Protein AF-A0A7X9R0X9-F1 (afdb_monomer)

Radius of gyration: 37.07 Å; Cα contacts (8 Å, |Δi|>4): 422; chains: 1; bounding box: 79×41×98 Å

Foldseek 3Di:
DDWDWDDDPAWIWTDDPQWIKIWGDQQPDIDIATDGPVLVVQCVPDPVSVQQSVCCRVPVDGDDPVCSPCVRHDQWDWDDDDQWIWTAHPQWIKIWGFDDDPNDGHDIDIFTDHPVLVVQLRVDVLSVVQSVCCRVPVDGDDDVLVVVVVVCVVVLLVCQPPVVVSVVSDDLVVNLVSLLVNLCVQQVLLDFPDWDADPQETETEGEAEHECDPSNNVSNLVSVVSSLVNVVCCVVVVVCCVPPNDGGQAYEYEYEYPYADDPVRVVSQVVVQVVCVVDRYHYHYHYDD

Secondary structure (DSSP, 8-state):
---EEEE-SS-EEEEETTEEEEEEEETTEEEEEEE-HHHHHHHTT-HHHHHHHHHHHHHSSPPPTTTTSSTT--S-EEEE-SS-EEEEETTEEEEEEEEEETTEEEEEEEEEE-HHHHHHHHH-HHHHHHHHHHHHHSSPPPPHHHHHHHHHHH-GGGGGGSHHHHHTTS-HHHHHHHHHHHHHHHH-TTS--EEEEETTEEEEEEEE-----HHHHHHHHHHHHHHHHHHHHHHHTTTTHHHH-S--SEEEEEEEESSPPPHHHHHHHHHHHHHHTTSSEEEEEE---

pLDDT: mean 91.96, std 6.86, range [54.34, 98.56]

Sequence (289 aa):
MTTEIQQYKNCTILKNNNDYQILWSRGKEVLNFPISQELAERVSKSDKDSLEVMFYCENHRWPKADELEDYNQSDTIIHRGNGFIVYETDGYYEIGFFKEIGGAMGPEVRYPISKELMDKAFESSRGAYEVMTYAETGRWPLKQDDIDRNYIRNHPEAVLLNIEDKRELFDVKEFKSLVQKAVSSKLKPTELDAIGTVDNHLELLLVDPLKWQEEIEAVHLELLQEKMNNYIYFLESKQYVERYGDKFDKKVIHITFQHSPSDNGLAFLAAVQKVLQPTDMSLKIELPE

Mean predicted aligned error: 12.24 Å

Structure (mmCIF, N/CA/C/O backbone):
data_AF-A0A7X9R0X9-F1
#
_entry.id   AF-A0A7X9R0X9-F1
#
loop_
_atom_site.group_PDB
_atom_site.id
_atom_site.type_symbol
_atom_site.label_atom_id
_atom_site.label_alt_id
_atom_site.label_comp_id
_atom_site.label_asym_id
_atom_site.label_entity_id
_atom_site.label_seq_id
_atom_site.pdbx_PDB_ins_code
_atom_site.Cartn_x
_atom_site.Cartn_y
_atom_site.Cartn_z
_atom_site.occupancy
_atom_site.B_iso_or_equiv
_atom_site.auth_seq_id
_atom_site.auth_comp_id
_atom_site.auth_asym_id
_atom_site.auth_atom_id
_atom_site.pdbx_PDB_model_num
ATOM 1 N N . MET A 1 1 ? 11.104 -24.878 -37.660 1.00 54.34 1 MET A N 1
ATOM 2 C CA . MET A 1 1 ? 11.990 -24.133 -38.576 1.00 54.34 1 MET A CA 1
ATOM 3 C C . MET A 1 1 ? 12.982 -23.408 -37.698 1.00 54.34 1 MET A C 1
ATOM 5 O O . MET A 1 1 ? 12.541 -22.673 -36.824 1.00 54.34 1 MET A O 1
ATOM 9 N N . THR A 1 2 ? 14.267 -23.717 -37.831 1.00 70.38 2 THR A N 1
ATOM 10 C CA . THR A 1 2 ? 15.310 -23.213 -36.931 1.00 70.38 2 THR A CA 1
ATOM 11 C C . THR A 1 2 ? 16.175 -22.257 -37.736 1.00 70.38 2 THR A C 1
ATOM 13 O O . THR A 1 2 ? 16.809 -22.687 -38.695 1.00 70.38 2 THR A O 1
ATOM 16 N N . THR A 1 3 ? 16.156 -20.971 -37.393 1.00 81.88 3 THR A N 1
ATOM 17 C CA . THR A 1 3 ? 17.048 -19.981 -38.005 1.00 81.88 3 THR A CA 1
ATOM 18 C C . THR A 1 3 ? 18.450 -20.177 -37.438 1.00 81.88 3 THR A C 1
ATOM 20 O O . THR A 1 3 ? 18.642 -20.095 -36.225 1.00 81.88 3 THR A O 1
ATOM 23 N N . GLU A 1 4 ? 19.426 -20.445 -38.300 1.00 88.62 4 GLU A N 1
ATOM 24 C CA . GLU A 1 4 ? 20.840 -20.493 -37.926 1.00 88.62 4 GLU A CA 1
ATOM 25 C C . GLU A 1 4 ? 21.398 -19.062 -37.926 1.00 88.62 4 GLU A C 1
ATOM 27 O O . GLU A 1 4 ? 21.238 -18.331 -38.905 1.00 88.62 4 GLU A O 1
ATOM 32 N N . ILE A 1 5 ? 22.035 -18.653 -36.823 1.00 90.75 5 ILE A N 1
ATOM 33 C CA . ILE A 1 5 ? 22.640 -17.324 -36.663 1.00 90.75 5 ILE A CA 1
ATOM 34 C C . ILE A 1 5 ? 24.159 -17.485 -36.635 1.00 90.75 5 ILE A C 1
ATOM 36 O O . ILE A 1 5 ? 24.693 -18.180 -35.771 1.00 90.75 5 ILE A O 1
ATOM 40 N N . GLN A 1 6 ? 24.852 -16.827 -37.561 1.00 90.25 6 GLN A N 1
ATOM 41 C CA . GLN A 1 6 ? 26.312 -16.814 -37.647 1.00 90.25 6 GLN A CA 1
ATOM 42 C C . GLN A 1 6 ? 26.816 -15.382 -37.457 1.00 90.25 6 GLN A C 1
ATOM 44 O O . GLN A 1 6 ? 26.512 -14.502 -38.259 1.00 90.25 6 GLN A O 1
ATOM 49 N N . GLN A 1 7 ? 27.562 -15.135 -36.380 1.00 89.88 7 GLN A N 1
ATOM 50 C CA . GLN A 1 7 ? 28.095 -13.808 -36.063 1.00 89.88 7 GLN A CA 1
ATOM 51 C C . GLN A 1 7 ? 29.542 -13.667 -36.539 1.00 89.88 7 GLN A C 1
ATOM 53 O O . GLN A 1 7 ? 30.391 -14.503 -36.228 1.00 89.88 7 GLN A O 1
ATOM 58 N N . TYR A 1 8 ? 29.816 -12.575 -37.246 1.00 89.81 8 TYR A N 1
ATOM 59 C CA . TYR A 1 8 ? 31.143 -12.149 -37.680 1.00 89.81 8 TYR A CA 1
ATOM 60 C C . TYR A 1 8 ? 31.452 -10.768 -37.100 1.00 89.81 8 TYR A C 1
ATOM 62 O O . TYR A 1 8 ? 30.582 -10.094 -36.551 1.00 89.81 8 TYR A O 1
ATOM 70 N N . LYS A 1 9 ? 32.701 -10.319 -37.239 1.00 86.31 9 LYS A N 1
ATOM 71 C CA . LYS A 1 9 ? 33.149 -9.034 -36.688 1.00 86.31 9 LYS A CA 1
ATOM 72 C C . LYS A 1 9 ? 32.347 -7.836 -37.209 1.00 86.31 9 LYS A C 1
ATOM 74 O O . LYS A 1 9 ? 32.020 -6.949 -36.431 1.00 86.31 9 LYS A O 1
ATOM 79 N N . ASN A 1 10 ? 32.041 -7.815 -38.508 1.00 87.06 10 ASN A N 1
ATOM 80 C CA . ASN A 1 10 ? 31.408 -6.664 -39.164 1.00 87.06 10 ASN A CA 1
ATOM 81 C C . ASN A 1 10 ? 29.904 -6.854 -39.427 1.00 87.06 10 ASN A C 1
ATOM 83 O O . ASN A 1 10 ? 29.201 -5.879 -39.675 1.00 87.06 10 ASN A O 1
ATOM 87 N N . CYS A 1 11 ? 29.403 -8.092 -39.397 1.00 90.44 11 CYS A N 1
ATOM 88 C CA . CYS A 1 11 ? 28.023 -8.419 -39.757 1.00 90.44 11 CYS A CA 1
ATOM 89 C C . CYS A 1 11 ? 27.553 -9.741 -39.127 1.00 90.44 11 CYS A C 1
ATOM 91 O O . CYS A 1 11 ? 28.328 -10.504 -38.556 1.00 90.44 11 CYS A O 1
ATOM 93 N N . THR A 1 12 ? 26.259 -10.023 -39.239 1.00 93.31 12 THR A N 1
ATOM 94 C CA . THR A 1 12 ? 25.614 -11.281 -38.853 1.00 93.31 12 THR A CA 1
ATOM 95 C C . THR A 1 12 ? 24.921 -11.880 -40.068 1.00 93.31 12 THR A C 1
ATOM 97 O O . THR A 1 12 ? 24.226 -11.169 -40.789 1.00 93.31 12 THR A O 1
ATOM 100 N N . ILE A 1 13 ? 25.078 -13.184 -40.276 1.00 92.94 13 ILE A N 1
ATOM 101 C CA . ILE A 1 13 ? 24.337 -13.941 -41.282 1.00 92.94 13 ILE A CA 1
ATOM 102 C C . ILE A 1 13 ? 23.204 -14.708 -40.603 1.00 92.94 13 ILE A C 1
ATOM 104 O O . ILE A 1 13 ? 23.421 -15.422 -39.621 1.00 92.94 13 ILE A O 1
ATOM 108 N N . LEU A 1 14 ? 21.995 -14.563 -41.139 1.00 92.06 14 LEU A N 1
ATOM 109 C CA . LEU A 1 14 ? 20.822 -15.347 -40.768 1.00 92.06 14 LEU A CA 1
ATOM 110 C C . LEU A 1 14 ? 20.524 -16.324 -41.899 1.00 92.06 14 LEU A C 1
ATOM 112 O O . LEU A 1 14 ? 20.389 -15.914 -43.051 1.00 92.06 14 LEU A O 1
ATOM 116 N N . LYS A 1 15 ? 20.396 -17.606 -41.572 1.00 90.44 15 LYS A N 1
ATOM 117 C CA . LYS A 1 15 ? 20.057 -18.650 -42.537 1.00 90.44 15 LYS A CA 1
ATOM 118 C C . LYS A 1 15 ? 18.770 -19.347 -42.125 1.00 90.44 15 LYS A C 1
ATOM 120 O O . LYS A 1 15 ? 18.653 -19.850 -41.007 1.00 90.44 15 LYS A O 1
ATOM 125 N N . ASN A 1 16 ? 17.816 -19.405 -43.046 1.00 87.56 16 ASN A N 1
ATOM 126 C CA . ASN A 1 16 ? 16.559 -20.122 -42.877 1.00 87.56 16 ASN A CA 1
ATOM 127 C C . ASN A 1 16 ? 16.348 -21.039 -44.088 1.00 87.56 16 ASN A C 1
ATOM 129 O O . ASN A 1 16 ? 15.987 -20.588 -45.171 1.00 87.56 16 ASN A O 1
ATOM 133 N N . ASN A 1 17 ? 16.610 -22.337 -43.917 1.00 84.31 17 ASN A N 1
ATOM 134 C CA . ASN A 1 17 ? 16.684 -23.311 -45.012 1.00 84.31 17 ASN A CA 1
ATOM 135 C C . ASN A 1 17 ? 17.703 -22.890 -46.097 1.00 84.31 17 ASN A C 1
ATOM 137 O O . ASN A 1 17 ? 18.906 -22.950 -45.839 1.00 84.31 17 ASN A O 1
ATOM 141 N N . ASN A 1 18 ? 17.223 -22.472 -47.276 1.00 81.31 18 ASN A N 1
ATOM 142 C CA . ASN A 1 18 ? 18.034 -22.024 -48.415 1.00 81.31 18 ASN A CA 1
ATOM 143 C C . ASN A 1 18 ? 18.103 -20.491 -48.548 1.00 81.31 18 ASN A C 1
ATOM 145 O O . ASN A 1 18 ? 18.784 -20.001 -49.447 1.00 81.31 18 ASN A O 1
ATOM 149 N N . ASP A 1 19 ? 17.426 -19.743 -47.673 1.00 89.19 19 ASP A N 1
ATOM 150 C CA . ASP A 1 19 ? 17.434 -18.283 -47.694 1.00 89.19 19 ASP A CA 1
ATOM 151 C C . ASP A 1 19 ? 18.499 -17.747 -46.736 1.00 89.19 19 ASP A C 1
ATOM 153 O O . ASP A 1 19 ? 18.560 -18.146 -45.567 1.00 89.19 19 ASP A O 1
ATOM 157 N N . TYR A 1 20 ? 19.324 -16.824 -47.231 1.00 93.06 20 TYR A N 1
ATOM 158 C CA . TYR A 1 20 ? 20.381 -16.169 -46.469 1.00 93.06 20 TYR A CA 1
ATOM 159 C C . TYR A 1 20 ? 20.136 -14.663 -46.416 1.00 93.06 20 TYR A C 1
ATOM 161 O O . TYR A 1 20 ? 19.781 -14.035 -47.415 1.00 93.06 20 TYR A O 1
ATOM 169 N N . GLN A 1 21 ? 20.361 -14.076 -45.247 1.00 93.62 21 GLN A N 1
ATOM 170 C CA . GLN A 1 21 ? 20.331 -12.635 -45.031 1.00 93.62 21 GLN A CA 1
ATOM 171 C C . GLN A 1 21 ? 21.612 -12.189 -44.337 1.00 93.62 21 GLN A C 1
ATOM 173 O O . GLN A 1 21 ? 22.108 -12.884 -43.452 1.00 93.62 21 GLN A O 1
ATOM 178 N N . ILE A 1 22 ? 22.124 -11.025 -44.722 1.00 94.00 22 ILE A N 1
ATOM 179 C CA . ILE A 1 22 ? 23.225 -10.339 -44.046 1.00 94.00 22 ILE A CA 1
ATOM 180 C C . ILE A 1 22 ? 22.687 -9.107 -43.327 1.00 94.00 22 ILE A C 1
ATOM 182 O O . ILE A 1 22 ? 21.933 -8.324 -43.901 1.00 94.00 22 ILE A O 1
ATOM 186 N N . LEU A 1 23 ? 23.089 -8.948 -42.069 1.00 93.75 23 LEU A N 1
ATOM 187 C CA . LEU A 1 23 ? 22.658 -7.889 -41.167 1.00 93.75 23 LEU A CA 1
ATOM 188 C C . LEU A 1 23 ? 23.875 -7.188 -40.562 1.00 93.75 23 LEU A C 1
ATOM 190 O O . LEU A 1 23 ? 24.759 -7.849 -40.019 1.00 93.75 23 LEU A O 1
ATOM 194 N N . TRP A 1 24 ? 23.907 -5.861 -40.573 1.00 92.31 24 TRP A N 1
ATOM 195 C CA . TRP A 1 24 ? 24.876 -5.089 -39.792 1.00 92.31 24 TRP A CA 1
ATOM 196 C C . TRP A 1 24 ? 24.277 -3.771 -39.317 1.00 92.31 24 TRP A C 1
ATOM 198 O O . TRP A 1 24 ? 23.212 -3.358 -39.770 1.00 92.31 24 TRP A O 1
ATOM 208 N N . SER A 1 25 ? 24.957 -3.122 -38.373 1.00 86.12 25 SER A N 1
ATOM 209 C CA . SER A 1 25 ? 24.596 -1.775 -37.929 1.00 86.12 25 SER A CA 1
ATOM 210 C C . SER A 1 25 ? 25.654 -0.782 -38.396 1.00 86.12 25 SER A C 1
ATOM 212 O O . SER A 1 25 ? 26.846 -1.050 -38.234 1.00 86.12 25 SER A O 1
ATOM 214 N N . ARG A 1 26 ? 25.222 0.366 -38.922 1.00 86.50 26 ARG A N 1
ATOM 215 C CA . ARG A 1 26 ? 26.070 1.531 -39.203 1.00 86.50 26 ARG A CA 1
ATOM 216 C C . ARG A 1 26 ? 25.459 2.740 -38.496 1.00 86.50 26 ARG A C 1
ATOM 218 O O . ARG A 1 26 ? 24.447 3.288 -38.928 1.00 86.50 26 ARG A O 1
ATOM 225 N N . GLY A 1 27 ? 26.037 3.114 -37.355 1.00 82.94 27 GLY A N 1
ATOM 226 C CA . GLY A 1 27 ? 25.476 4.141 -36.473 1.00 82.94 27 GLY A CA 1
ATOM 227 C C . GLY A 1 27 ? 24.057 3.795 -36.006 1.00 82.94 27 GLY A C 1
ATOM 228 O O . GLY A 1 27 ? 23.840 2.800 -35.316 1.00 82.94 27 GLY A O 1
ATOM 229 N N . LYS A 1 28 ? 23.088 4.629 -36.396 1.00 78.06 28 LYS A N 1
ATOM 230 C CA . LYS A 1 28 ? 21.656 4.500 -36.066 1.00 78.06 28 LYS A CA 1
ATOM 231 C C . LYS A 1 28 ? 20.892 3.527 -36.970 1.00 78.06 28 LYS A C 1
ATOM 233 O O . LYS A 1 28 ? 19.742 3.195 -36.662 1.00 78.06 28 LYS A O 1
ATOM 238 N N . GLU A 1 29 ? 21.491 3.127 -38.089 1.00 82.31 29 GLU A N 1
ATOM 239 C CA . GLU A 1 29 ? 20.858 2.311 -39.120 1.00 82.31 29 GLU A CA 1
ATOM 240 C C . GLU A 1 29 ? 21.206 0.837 -38.950 1.00 82.31 29 GLU A C 1
ATOM 242 O O . GLU A 1 29 ? 22.353 0.475 -38.683 1.00 82.31 29 GLU A O 1
ATOM 247 N N . VAL A 1 30 ? 20.204 -0.016 -39.151 1.00 85.50 30 VAL A N 1
ATOM 248 C CA . VAL A 1 30 ? 20.374 -1.462 -39.266 1.00 85.50 30 VAL A CA 1
ATOM 249 C C . VAL A 1 30 ? 20.087 -1.835 -40.712 1.00 85.50 30 VAL A C 1
ATOM 251 O O . VAL A 1 30 ? 18.969 -1.658 -41.195 1.00 85.50 30 VAL A O 1
ATOM 254 N N . LEU A 1 31 ? 21.105 -2.333 -41.402 1.00 90.12 31 LEU A N 1
ATOM 255 C CA . LEU A 1 31 ? 21.032 -2.725 -42.800 1.00 90.12 31 LEU A CA 1
ATOM 256 C C . LEU A 1 31 ? 20.826 -4.233 -42.890 1.00 90.12 31 LEU A C 1
ATOM 258 O O . LEU A 1 31 ? 21.570 -4.992 -42.271 1.00 90.12 31 LEU A O 1
ATOM 262 N N . ASN A 1 32 ? 19.813 -4.657 -43.647 1.00 93.12 32 ASN A N 1
ATOM 263 C CA . ASN A 1 32 ? 19.481 -6.062 -43.866 1.00 93.12 32 ASN A CA 1
ATOM 264 C C . ASN A 1 32 ? 19.249 -6.320 -45.357 1.00 93.12 32 ASN A C 1
ATOM 266 O O . ASN A 1 32 ? 18.356 -5.713 -45.951 1.00 93.12 32 ASN A O 1
ATOM 270 N N . PHE A 1 33 ? 20.019 -7.237 -45.941 1.00 93.62 33 PHE A N 1
ATOM 271 C CA . PHE A 1 33 ? 19.904 -7.604 -47.349 1.00 93.62 33 PHE A CA 1
ATOM 272 C C . PHE A 1 33 ? 19.795 -9.121 -47.527 1.00 93.62 33 PHE A C 1
ATOM 274 O O . PHE A 1 33 ? 20.515 -9.871 -46.862 1.00 93.62 33 PHE A O 1
ATOM 281 N N . PRO A 1 34 ? 18.944 -9.602 -48.451 1.00 93.00 34 PRO A N 1
ATOM 282 C CA . PRO A 1 34 ? 19.004 -10.987 -48.896 1.00 93.00 34 PRO A CA 1
ATOM 283 C C . PRO A 1 34 ? 20.289 -11.222 -49.700 1.00 93.00 34 PRO A C 1
ATOM 285 O O . PRO A 1 34 ? 20.665 -10.399 -50.535 1.00 93.00 34 PRO A O 1
ATOM 288 N N . ILE A 1 35 ? 20.947 -12.357 -49.477 1.00 94.06 35 ILE A N 1
ATOM 289 C CA . ILE A 1 35 ? 22.176 -12.744 -50.182 1.00 94.06 35 ILE A CA 1
ATOM 290 C C . ILE A 1 35 ? 22.107 -14.192 -50.669 1.00 94.06 35 ILE A C 1
ATOM 292 O O . ILE A 1 35 ? 21.303 -14.989 -50.195 1.00 94.06 35 ILE A O 1
ATOM 296 N N . SER A 1 36 ? 22.960 -14.544 -51.632 1.00 93.69 36 SER A N 1
ATOM 297 C CA . SER A 1 36 ? 23.135 -15.935 -52.053 1.00 93.69 36 SER A CA 1
ATOM 298 C C . SER A 1 36 ? 24.006 -16.711 -51.060 1.00 93.69 36 SER A C 1
ATOM 300 O O . SER A 1 36 ? 24.792 -16.129 -50.307 1.00 93.69 36 SER A O 1
ATOM 302 N N . GLN A 1 37 ? 23.928 -18.043 -51.115 1.00 92.00 37 GLN A N 1
ATOM 303 C CA . GLN A 1 37 ? 24.822 -18.922 -50.357 1.00 92.00 37 GLN A CA 1
ATOM 304 C C . GLN A 1 37 ? 26.305 -18.618 -50.644 1.00 92.00 37 GLN A C 1
ATOM 306 O O . GLN A 1 37 ? 27.109 -18.574 -49.720 1.00 92.00 37 GLN A O 1
ATOM 311 N N . GLU A 1 38 ? 26.665 -18.344 -51.902 1.00 92.94 38 GLU A N 1
ATOM 312 C CA . GLU A 1 38 ? 28.046 -18.023 -52.292 1.00 92.94 38 GLU A CA 1
ATOM 313 C C . GLU A 1 38 ? 28.573 -16.756 -51.597 1.00 92.94 38 GLU A C 1
ATOM 315 O O . GLU A 1 38 ? 29.728 -16.705 -51.166 1.00 92.94 38 GLU A O 1
ATOM 320 N N . LEU A 1 39 ? 27.725 -15.729 -51.455 1.00 93.69 39 LEU A N 1
ATOM 321 C CA . LEU A 1 39 ? 28.078 -14.509 -50.729 1.00 93.69 39 LEU A CA 1
ATOM 322 C C . LEU A 1 39 ? 28.204 -14.774 -49.225 1.00 93.69 39 LEU A C 1
ATOM 324 O O . LEU A 1 39 ? 29.135 -14.265 -48.603 1.00 93.69 39 LEU A O 1
ATOM 328 N N . ALA A 1 40 ? 27.334 -15.611 -48.652 1.00 91.69 40 ALA A N 1
ATOM 329 C CA . ALA A 1 40 ? 27.421 -16.005 -47.246 1.00 91.69 40 ALA A CA 1
ATOM 330 C C . ALA A 1 40 ? 28.722 -16.775 -46.952 1.00 91.69 40 ALA A C 1
ATOM 332 O O . ALA A 1 40 ? 29.418 -16.491 -45.978 1.00 91.69 40 ALA A O 1
ATOM 333 N N . GLU A 1 41 ? 29.110 -17.698 -47.835 1.00 92.12 41 GLU A N 1
ATOM 334 C CA . GLU A 1 41 ? 30.383 -18.416 -47.737 1.00 92.12 41 GLU A CA 1
ATOM 335 C C . GLU A 1 41 ? 31.579 -17.464 -47.857 1.00 92.12 41 GLU A C 1
ATOM 337 O O . GLU A 1 41 ? 32.574 -17.632 -47.149 1.00 92.12 41 GLU A O 1
ATOM 342 N N . ARG A 1 42 ? 31.493 -16.428 -48.703 1.00 94.31 42 ARG A N 1
ATOM 343 C CA . ARG A 1 42 ? 32.545 -15.410 -48.819 1.00 94.31 42 ARG A CA 1
ATOM 344 C C . ARG A 1 42 ? 32.725 -14.607 -47.532 1.00 94.31 42 ARG A C 1
ATOM 346 O O . ARG A 1 42 ? 33.867 -14.437 -47.116 1.00 94.31 42 ARG A O 1
ATOM 353 N N . VAL A 1 43 ? 31.640 -14.196 -46.870 1.00 92.44 43 VAL A N 1
ATOM 354 C CA . VAL A 1 43 ? 31.693 -13.478 -45.578 1.00 92.44 43 VAL A CA 1
ATOM 355 C C . VAL A 1 43 ? 32.515 -14.246 -44.539 1.00 92.44 43 VAL A C 1
ATOM 357 O O . VAL A 1 43 ? 33.259 -13.641 -43.772 1.00 92.44 43 VAL A O 1
ATOM 360 N N . SER A 1 44 ? 32.446 -15.581 -44.553 1.00 88.88 44 SER A N 1
ATOM 361 C CA . SER A 1 44 ? 33.164 -16.431 -43.596 1.00 88.88 44 SER A CA 1
ATOM 362 C C . SER A 1 44 ? 34.688 -16.492 -43.778 1.00 88.88 44 SER A C 1
ATOM 364 O O . SER A 1 44 ? 35.379 -17.015 -42.904 1.00 88.88 44 SER A O 1
ATOM 366 N N . LYS A 1 45 ? 35.228 -15.974 -44.891 1.00 92.75 45 LYS A N 1
ATOM 367 C CA . LYS A 1 45 ? 36.652 -16.117 -45.240 1.00 92.75 45 LYS A CA 1
ATOM 368 C C . LYS A 1 45 ? 37.559 -15.130 -44.515 1.00 92.75 45 LYS A C 1
ATOM 370 O O . LYS A 1 45 ? 38.639 -15.518 -44.074 1.00 92.75 45 LYS A O 1
ATOM 375 N N . SER A 1 46 ? 37.160 -13.862 -44.423 1.00 92.25 46 SER A N 1
ATOM 376 C CA . SER A 1 46 ? 37.955 -12.820 -43.768 1.00 92.25 46 SER A CA 1
ATOM 377 C C . SER A 1 46 ? 37.126 -11.584 -43.412 1.00 92.25 46 SER A C 1
ATOM 379 O O . SER A 1 46 ? 36.078 -11.325 -44.005 1.00 92.25 46 SER A O 1
ATOM 381 N N . ASP A 1 47 ? 37.642 -10.761 -42.493 1.00 87.88 47 ASP A N 1
ATOM 382 C CA . ASP A 1 47 ? 37.064 -9.446 -42.177 1.00 87.88 47 ASP A CA 1
ATOM 383 C C . ASP A 1 47 ? 36.917 -8.582 -43.440 1.00 87.88 47 ASP A C 1
ATOM 385 O O . ASP A 1 47 ? 35.898 -7.918 -43.625 1.00 87.88 47 ASP A O 1
ATOM 389 N N . LYS A 1 48 ? 37.906 -8.625 -44.342 1.00 90.81 48 LYS A N 1
ATOM 390 C CA . LYS A 1 48 ? 37.876 -7.873 -45.600 1.00 90.81 48 LYS A CA 1
ATOM 391 C C . LYS A 1 48 ? 36.772 -8.376 -46.527 1.00 90.81 48 LYS A C 1
ATOM 393 O O . LYS A 1 48 ? 36.013 -7.569 -47.052 1.00 90.81 48 LYS A O 1
ATOM 398 N N . ASP A 1 49 ? 36.652 -9.692 -46.688 1.00 92.50 49 ASP A N 1
ATOM 399 C CA . ASP A 1 49 ? 35.600 -10.300 -47.505 1.00 92.50 49 ASP A CA 1
ATOM 400 C C . ASP A 1 49 ? 34.203 -9.939 -46.984 1.00 92.50 49 ASP A C 1
ATOM 402 O O . ASP A 1 49 ? 33.304 -9.671 -47.779 1.00 92.50 49 ASP A O 1
ATOM 406 N N . SER A 1 50 ? 34.021 -9.875 -45.659 1.00 91.75 50 SER A N 1
ATOM 407 C CA . SER A 1 50 ? 32.744 -9.449 -45.078 1.00 91.75 50 SER A CA 1
ATOM 408 C C . SER A 1 50 ? 32.381 -8.006 -45.457 1.00 91.75 50 SER A C 1
ATOM 410 O O . SER A 1 50 ? 31.247 -7.757 -45.864 1.00 91.75 50 SER A O 1
ATOM 412 N N . LEU A 1 51 ? 33.349 -7.079 -45.431 1.00 92.00 51 LEU A N 1
ATOM 413 C CA . LEU A 1 51 ? 33.148 -5.686 -45.847 1.00 92.00 51 LEU A CA 1
ATOM 414 C C . LEU A 1 51 ? 32.892 -5.567 -47.354 1.00 92.00 51 LEU A C 1
ATOM 416 O O . LEU A 1 51 ? 32.029 -4.798 -47.767 1.00 92.00 51 LEU A O 1
ATOM 420 N N . GLU A 1 52 ? 33.596 -6.346 -48.178 1.00 93.50 52 GLU A N 1
ATOM 421 C CA . GLU A 1 52 ? 33.372 -6.385 -49.628 1.00 93.50 52 GLU A CA 1
ATOM 422 C C . GLU A 1 52 ? 31.953 -6.852 -49.975 1.00 93.50 52 GLU A C 1
ATOM 424 O O . GLU A 1 52 ? 31.322 -6.291 -50.872 1.00 93.50 52 GLU A O 1
ATOM 429 N N . VAL A 1 53 ? 31.438 -7.864 -49.266 1.00 94.31 53 VAL A N 1
ATOM 430 C CA . VAL A 1 53 ? 30.070 -8.367 -49.464 1.00 94.31 53 VAL A CA 1
ATOM 431 C C . VAL A 1 53 ? 29.034 -7.349 -48.994 1.00 94.31 53 VAL A C 1
ATOM 433 O O . VAL A 1 53 ? 28.067 -7.116 -49.718 1.00 94.31 53 VAL A O 1
ATOM 436 N N . MET A 1 54 ? 29.239 -6.705 -47.840 1.00 93.88 54 MET A N 1
ATOM 437 C CA . MET A 1 54 ? 28.388 -5.597 -47.387 1.00 93.88 54 MET A CA 1
ATOM 438 C C . MET A 1 54 ? 28.341 -4.487 -48.454 1.00 93.88 54 MET A C 1
ATOM 440 O O . MET A 1 54 ? 27.252 -4.105 -48.888 1.00 93.88 54 MET A O 1
ATOM 444 N N . PHE A 1 55 ? 29.507 -4.071 -48.974 1.00 93.88 55 PHE A N 1
ATOM 445 C CA . PHE A 1 55 ? 29.624 -3.045 -50.021 1.00 93.88 55 PHE A CA 1
ATOM 446 C C . PHE A 1 55 ? 28.865 -3.427 -51.282 1.00 93.88 55 PHE A C 1
ATOM 448 O O . PHE A 1 55 ? 28.138 -2.606 -51.849 1.00 93.88 55 PHE A O 1
ATOM 455 N N . TYR A 1 56 ? 29.013 -4.681 -51.709 1.00 95.00 56 TYR A N 1
ATOM 456 C CA . TYR A 1 56 ? 28.306 -5.222 -52.858 1.00 95.00 56 TYR A CA 1
ATOM 457 C C . TYR A 1 56 ? 26.785 -5.206 -52.666 1.00 95.00 56 TYR A C 1
ATOM 459 O O . TYR A 1 56 ? 26.066 -4.896 -53.616 1.00 95.00 56 TYR A O 1
ATOM 467 N N . CYS A 1 57 ? 26.286 -5.493 -51.461 1.00 93.31 57 CYS A N 1
ATOM 468 C CA . CYS A 1 57 ? 24.851 -5.464 -51.176 1.00 93.31 57 CYS A CA 1
ATOM 469 C C . CYS A 1 57 ? 24.266 -4.051 -51.298 1.00 93.31 57 CYS A C 1
ATOM 471 O O . CYS A 1 57 ? 23.191 -3.896 -51.871 1.00 93.31 57 CYS A O 1
ATOM 473 N N . GLU A 1 58 ? 24.984 -3.028 -50.821 1.00 92.12 58 GLU A N 1
ATOM 474 C CA . GLU A 1 58 ? 24.542 -1.630 -50.920 1.00 92.12 58 GLU A CA 1
ATOM 475 C C . GLU A 1 58 ? 24.696 -1.042 -52.334 1.00 92.12 58 GLU A C 1
ATOM 477 O O . GLU A 1 58 ? 23.840 -0.288 -52.788 1.00 92.12 58 GLU A O 1
ATOM 482 N N . ASN A 1 59 ? 25.788 -1.365 -53.038 1.00 92.00 59 ASN A N 1
ATOM 483 C CA . ASN A 1 59 ? 26.182 -0.669 -54.272 1.00 92.00 59 ASN A CA 1
ATOM 484 C C . ASN A 1 59 ? 26.008 -1.498 -55.555 1.00 92.00 59 ASN A C 1
ATOM 486 O O . ASN A 1 59 ? 26.246 -0.989 -56.651 1.00 92.00 59 ASN A O 1
ATOM 490 N N . HIS A 1 60 ? 25.666 -2.782 -55.438 1.00 92.25 60 HIS A N 1
ATOM 491 C CA . HIS A 1 60 ? 25.553 -3.741 -56.546 1.00 92.25 60 HIS A CA 1
ATOM 492 C C . HIS A 1 60 ? 26.827 -3.885 -57.407 1.00 92.25 60 HIS A C 1
ATOM 494 O O . HIS A 1 60 ? 26.767 -4.253 -58.583 1.00 92.25 60 HIS A O 1
ATOM 500 N N . ARG A 1 61 ? 28.004 -3.615 -56.822 1.00 94.19 61 ARG A N 1
ATOM 501 C CA . ARG A 1 61 ? 29.333 -3.794 -57.434 1.00 94.19 61 ARG A CA 1
ATOM 502 C C . ARG A 1 61 ? 30.397 -4.060 -56.372 1.00 94.19 61 ARG A C 1
ATOM 504 O O . ARG A 1 61 ? 30.210 -3.712 -55.214 1.00 94.19 61 ARG A O 1
ATOM 511 N N . TRP A 1 62 ? 31.533 -4.625 -56.772 1.00 93.12 62 TRP A N 1
ATOM 512 C CA . TRP A 1 62 ? 32.671 -4.802 -55.865 1.00 93.12 62 TRP A CA 1
ATOM 513 C C . TRP A 1 62 ? 33.417 -3.470 -55.625 1.00 93.12 62 TRP A C 1
ATOM 515 O O . TRP A 1 62 ? 33.462 -2.627 -56.535 1.00 93.12 62 TRP A O 1
ATOM 525 N N . PRO A 1 63 ? 33.978 -3.260 -54.420 1.00 91.31 63 PRO A N 1
ATOM 526 C CA . PRO A 1 63 ? 34.707 -2.042 -54.071 1.00 91.31 63 PRO A CA 1
ATOM 527 C C . PRO A 1 63 ? 36.101 -1.998 -54.711 1.00 91.31 63 PRO A C 1
ATOM 529 O O . PRO A 1 63 ? 36.709 -3.032 -55.001 1.00 91.31 63 PRO A O 1
ATOM 532 N N . LYS A 1 64 ? 36.627 -0.788 -54.909 1.00 90.88 64 LYS A N 1
ATOM 533 C CA . LYS A 1 64 ? 38.052 -0.540 -55.173 1.00 90.88 64 LYS A CA 1
ATOM 534 C C . LYS A 1 64 ? 38.842 -0.538 -53.858 1.00 90.88 64 LYS A C 1
ATOM 536 O O . LYS A 1 64 ? 38.261 -0.524 -52.778 1.00 90.88 64 LYS A O 1
ATOM 541 N N . ALA A 1 65 ? 40.173 -0.600 -53.950 1.00 77.69 65 ALA A N 1
ATOM 542 C CA . ALA A 1 65 ? 41.048 -0.797 -52.789 1.00 77.69 65 ALA A CA 1
ATOM 543 C C . ALA A 1 65 ? 40.923 0.300 -51.713 1.00 77.69 65 ALA A C 1
ATOM 545 O O . ALA A 1 65 ? 41.028 -0.010 -50.534 1.00 77.69 65 ALA A O 1
ATOM 546 N N . ASP A 1 66 ? 40.676 1.539 -52.128 1.00 84.50 66 ASP A N 1
ATOM 547 C CA . ASP A 1 66 ? 40.520 2.737 -51.299 1.00 84.50 66 ASP A CA 1
ATOM 548 C C . ASP A 1 66 ? 39.102 2.911 -50.732 1.00 84.50 66 ASP A C 1
ATOM 550 O O . ASP A 1 66 ? 38.914 3.529 -49.691 1.00 84.50 66 ASP A O 1
ATOM 554 N N . GLU A 1 67 ? 38.087 2.327 -51.372 1.00 85.81 67 GLU A N 1
ATOM 555 C CA . GLU A 1 67 ? 36.684 2.519 -50.977 1.00 85.81 67 GLU A CA 1
ATOM 556 C C . GLU A 1 67 ? 36.305 1.780 -49.690 1.00 85.81 67 GLU A C 1
ATOM 558 O O . GLU A 1 67 ? 35.252 2.057 -49.129 1.00 85.81 67 GLU A O 1
ATOM 563 N N . LEU A 1 68 ? 37.129 0.838 -49.223 1.00 85.62 68 LEU A N 1
ATOM 564 C CA . LEU A 1 68 ? 36.848 0.053 -48.018 1.00 85.62 68 LEU A CA 1
ATOM 565 C C . LEU A 1 68 ? 37.381 0.670 -46.723 1.00 85.62 68 LEU A C 1
ATOM 567 O O . LEU A 1 68 ? 36.972 0.210 -45.659 1.00 85.62 68 LEU A O 1
ATOM 571 N N . GLU A 1 69 ? 38.276 1.661 -46.788 1.00 81.81 69 GLU A N 1
ATOM 572 C CA . GLU A 1 69 ? 38.942 2.200 -45.590 1.00 81.81 69 GLU A CA 1
ATOM 573 C C . GLU A 1 69 ? 37.937 2.859 -44.620 1.00 81.81 69 GLU A C 1
ATOM 575 O O . GLU A 1 69 ? 38.006 2.622 -43.412 1.00 81.81 69 GLU A O 1
ATOM 580 N N . ASP A 1 70 ? 36.914 3.546 -45.151 1.00 79.31 70 ASP A N 1
ATOM 581 C CA . ASP A 1 70 ? 35.915 4.285 -44.354 1.00 79.31 70 ASP A CA 1
ATOM 582 C C . ASP A 1 70 ? 34.460 3.797 -44.527 1.00 79.31 70 ASP A C 1
ATOM 584 O O . ASP A 1 70 ? 33.529 4.337 -43.932 1.00 79.31 70 ASP A O 1
ATOM 588 N N . TYR A 1 71 ? 34.235 2.742 -45.314 1.00 80.88 71 TYR A N 1
ATOM 589 C CA . TYR A 1 71 ? 32.906 2.337 -45.803 1.00 80.88 71 TYR A CA 1
ATOM 590 C C . TYR A 1 71 ? 31.848 2.022 -44.721 1.00 80.88 71 TYR A C 1
ATOM 592 O O . TYR A 1 71 ? 30.649 2.224 -44.936 1.00 80.88 71 TYR A O 1
ATOM 600 N N . ASN A 1 72 ? 32.266 1.543 -43.548 1.00 80.44 72 ASN A N 1
ATOM 601 C CA . ASN A 1 72 ? 31.355 1.174 -42.458 1.00 80.44 72 ASN A CA 1
ATOM 602 C C . ASN A 1 72 ? 31.640 1.940 -41.156 1.00 80.44 72 ASN A C 1
ATOM 604 O O . ASN A 1 72 ? 31.389 1.432 -40.062 1.00 80.44 72 ASN A O 1
ATOM 608 N N . GLN A 1 73 ? 32.194 3.147 -41.270 1.00 79.38 73 GLN A N 1
ATOM 609 C CA . GLN A 1 73 ? 32.393 4.036 -40.129 1.00 79.38 73 GLN A CA 1
ATOM 610 C C . GLN A 1 73 ? 31.137 4.884 -39.871 1.00 79.38 73 GLN A C 1
ATOM 612 O O . GLN A 1 73 ? 30.322 5.128 -40.762 1.00 79.38 73 GLN A O 1
ATOM 617 N N . SER A 1 74 ? 30.950 5.301 -38.621 1.00 78.56 74 SER A N 1
ATOM 618 C CA . SER A 1 74 ? 29.899 6.235 -38.224 1.00 78.56 74 SER A CA 1
ATOM 619 C C . SER A 1 74 ? 30.420 7.124 -37.107 1.00 78.56 74 SER A C 1
ATOM 621 O O . SER A 1 74 ? 30.978 6.613 -36.138 1.00 78.56 74 SER A O 1
ATOM 623 N N . ASP A 1 75 ? 30.146 8.424 -37.198 1.00 83.38 75 ASP A N 1
ATOM 624 C CA . ASP A 1 75 ? 30.444 9.396 -36.136 1.00 83.38 75 ASP A CA 1
ATOM 625 C C . ASP A 1 75 ? 29.493 9.268 -34.931 1.00 83.38 75 ASP A C 1
ATOM 627 O O . ASP A 1 75 ? 29.566 10.034 -33.973 1.00 83.38 75 ASP A O 1
ATOM 631 N N . THR A 1 76 ? 28.563 8.305 -34.972 1.00 86.50 76 THR A N 1
ATOM 632 C CA . THR A 1 76 ? 27.618 8.064 -33.883 1.00 86.50 76 THR A CA 1
ATOM 633 C C . THR A 1 76 ? 28.188 7.099 -32.852 1.00 86.50 76 THR A C 1
ATOM 635 O O . THR A 1 76 ? 28.386 5.915 -33.132 1.00 86.50 76 THR A O 1
ATOM 638 N N . ILE A 1 77 ? 28.347 7.579 -31.623 1.00 87.81 77 ILE A N 1
ATOM 639 C CA . ILE A 1 77 ? 28.676 6.759 -30.458 1.00 87.81 77 ILE A CA 1
ATOM 640 C C . ILE A 1 77 ? 27.379 6.163 -29.895 1.00 87.81 77 ILE A C 1
ATOM 642 O O . ILE A 1 77 ? 26.372 6.855 -29.746 1.00 87.81 77 ILE A O 1
ATOM 646 N N . ILE A 1 78 ? 27.393 4.862 -29.592 1.00 90.12 78 ILE A N 1
ATOM 647 C CA . ILE A 1 78 ? 26.231 4.128 -29.075 1.00 90.12 78 ILE A CA 1
ATOM 648 C C . ILE A 1 78 ? 26.476 3.751 -27.614 1.00 90.12 78 ILE A C 1
ATOM 650 O O . ILE A 1 78 ? 27.295 2.879 -27.316 1.00 90.12 78 ILE A O 1
ATOM 654 N N . HIS A 1 79 ? 25.708 4.349 -26.709 1.00 91.31 79 HIS A N 1
ATOM 655 C CA . HIS A 1 79 ? 25.710 4.042 -25.280 1.00 91.31 79 HIS A CA 1
ATOM 656 C C . HIS A 1 79 ? 24.561 3.080 -24.964 1.00 91.31 79 HIS A C 1
ATOM 658 O O . HIS A 1 79 ? 23.400 3.374 -25.246 1.00 91.31 79 HIS A O 1
ATOM 664 N N . ARG A 1 80 ? 24.856 1.908 -24.393 1.00 91.75 80 ARG A N 1
ATOM 665 C CA . ARG A 1 80 ? 23.845 0.865 -24.137 1.00 91.75 80 ARG A CA 1
ATOM 666 C C . ARG A 1 80 ? 23.428 0.847 -22.673 1.00 91.75 80 ARG A C 1
ATOM 668 O O . ARG A 1 80 ? 24.239 0.525 -21.810 1.00 91.75 80 ARG A O 1
ATOM 675 N N . GLY A 1 81 ? 22.163 1.163 -22.420 1.00 87.75 81 GLY A N 1
ATOM 676 C CA . GLY A 1 81 ? 21.520 1.031 -21.120 1.00 87.75 81 GLY A CA 1
ATOM 677 C C . GLY A 1 81 ? 20.676 -0.239 -21.022 1.00 87.75 81 GLY A C 1
ATOM 678 O O . GLY A 1 81 ? 20.459 -0.957 -22.001 1.00 87.75 81 GLY A O 1
ATOM 679 N N . ASN A 1 82 ? 20.175 -0.535 -19.824 1.00 83.12 82 ASN A N 1
ATOM 680 C CA . ASN A 1 82 ? 19.248 -1.646 -19.639 1.00 83.12 82 ASN A CA 1
ATOM 681 C C . ASN A 1 82 ? 17.848 -1.251 -20.140 1.00 83.12 82 ASN A C 1
ATOM 683 O O . ASN A 1 82 ? 17.153 -0.482 -19.480 1.00 83.12 82 ASN A O 1
ATOM 687 N N . GLY A 1 83 ? 17.451 -1.761 -21.309 1.00 86.19 83 GLY A N 1
ATOM 688 C CA . GLY A 1 83 ? 16.149 -1.475 -21.928 1.00 86.19 83 GLY A CA 1
ATOM 689 C C . GLY A 1 83 ? 16.099 -0.210 -22.794 1.00 86.19 83 GLY A C 1
ATOM 690 O O . GLY A 1 83 ? 15.036 0.117 -23.311 1.00 86.19 83 GLY A O 1
ATOM 691 N N . PHE A 1 84 ? 17.230 0.476 -22.986 1.00 93.62 84 PHE A N 1
ATOM 692 C CA . PHE A 1 84 ? 17.335 1.667 -23.833 1.00 93.62 84 PHE A CA 1
ATOM 693 C C . PHE A 1 84 ? 18.734 1.809 -24.447 1.00 93.62 84 PHE A C 1
ATOM 695 O O . PHE A 1 84 ? 19.704 1.196 -23.998 1.00 93.62 84 PHE A O 1
ATOM 702 N N . ILE A 1 85 ? 18.848 2.640 -25.477 1.00 94.06 85 ILE A N 1
ATOM 703 C CA . ILE A 1 85 ? 20.099 3.002 -26.148 1.00 94.06 85 ILE A CA 1
ATOM 704 C C . ILE A 1 85 ? 20.162 4.528 -26.227 1.00 94.06 85 ILE A C 1
ATOM 706 O O . ILE A 1 85 ? 19.145 5.156 -26.489 1.00 94.06 85 ILE A O 1
ATOM 710 N N . VAL A 1 86 ? 21.328 5.138 -26.015 1.00 95.44 86 VAL A N 1
ATOM 711 C CA . VAL A 1 86 ? 21.550 6.557 -26.324 1.00 95.44 86 VAL A CA 1
ATOM 712 C C . VAL A 1 86 ? 22.532 6.671 -27.481 1.00 95.44 86 VAL A C 1
ATOM 714 O O . VAL A 1 86 ? 23.625 6.109 -27.434 1.00 95.44 86 VAL A O 1
ATOM 717 N N . TYR A 1 87 ? 22.131 7.396 -28.518 1.00 93.62 87 TYR A N 1
ATOM 718 C CA . TYR A 1 87 ? 22.953 7.721 -29.674 1.00 93.62 87 TYR A CA 1
ATOM 719 C C . TYR A 1 87 ? 23.512 9.131 -29.515 1.00 93.62 87 TYR A C 1
ATOM 721 O O . TYR A 1 87 ? 22.743 10.074 -29.339 1.00 93.62 87 TYR A O 1
ATOM 729 N N . GLU A 1 88 ? 24.828 9.272 -29.605 1.00 93.00 88 GLU A N 1
ATOM 730 C CA . GLU A 1 88 ? 25.533 10.552 -29.565 1.00 93.00 88 GLU A CA 1
ATOM 731 C C . GLU A 1 88 ? 26.158 10.828 -30.933 1.00 93.00 88 GLU A C 1
ATOM 733 O O . GLU A 1 88 ? 27.004 10.063 -31.386 1.00 93.00 88 GLU A O 1
ATOM 738 N N . THR A 1 89 ? 25.746 11.911 -31.588 1.00 91.12 89 THR A N 1
ATOM 739 C CA . THR A 1 89 ? 26.292 12.360 -32.879 1.00 91.12 89 THR A CA 1
ATOM 740 C C . THR A 1 89 ? 26.597 13.851 -32.767 1.00 91.12 89 THR A C 1
ATOM 742 O O . THR A 1 89 ? 25.681 14.630 -32.517 1.00 91.12 89 THR A O 1
ATOM 745 N N . ASP A 1 90 ? 27.859 14.262 -32.904 1.00 88.38 90 ASP A N 1
ATOM 746 C CA . ASP A 1 90 ? 28.280 15.676 -32.843 1.00 88.38 90 ASP A CA 1
ATOM 747 C C . ASP A 1 90 ? 27.773 16.452 -31.605 1.00 88.38 90 ASP A C 1
ATOM 749 O O . ASP A 1 90 ? 27.429 17.632 -31.678 1.00 88.38 90 ASP A O 1
ATOM 753 N N . GLY A 1 91 ? 27.692 15.785 -30.447 1.00 85.69 91 GLY A N 1
ATOM 754 C CA . GLY A 1 91 ? 27.190 16.373 -29.196 1.00 85.69 91 GLY A CA 1
ATOM 755 C C . GLY A 1 91 ? 25.661 16.471 -29.086 1.00 85.69 91 GLY A C 1
ATOM 756 O O . GLY A 1 91 ? 25.157 17.020 -28.104 1.00 85.69 91 GLY A O 1
ATOM 757 N N . TYR A 1 92 ? 24.918 15.930 -30.055 1.00 92.44 92 TYR A N 1
ATOM 758 C CA . TYR A 1 92 ? 23.473 15.719 -29.973 1.00 92.44 92 TYR A CA 1
ATOM 759 C C . TYR A 1 92 ? 23.167 14.310 -29.472 1.00 92.44 92 TYR A C 1
ATOM 761 O O . TYR A 1 92 ? 23.741 13.338 -29.964 1.00 92.44 92 TYR A O 1
ATOM 769 N N . TYR A 1 93 ? 22.229 14.205 -28.529 1.00 95.56 93 TYR A N 1
ATOM 770 C CA . TYR A 1 93 ? 21.871 12.952 -27.869 1.00 95.56 93 TYR A CA 1
ATOM 771 C C . TYR A 1 93 ? 20.423 12.565 -28.180 1.00 95.56 93 TYR A C 1
ATOM 773 O O . TYR A 1 93 ? 19.506 13.380 -28.059 1.00 95.56 93 TYR A O 1
ATOM 781 N N . GLU A 1 94 ? 20.204 11.303 -28.537 1.00 96.19 94 GLU A N 1
ATOM 782 C CA . GLU A 1 94 ? 18.873 10.723 -28.729 1.00 96.19 94 GLU A CA 1
ATOM 783 C C . GLU A 1 94 ? 18.742 9.428 -27.934 1.00 96.19 94 GLU A C 1
ATOM 785 O O . GLU A 1 94 ? 19.583 8.542 -28.064 1.00 96.19 94 GLU A O 1
ATOM 790 N N . ILE A 1 95 ? 17.679 9.296 -27.141 1.00 96.12 95 ILE A N 1
ATOM 791 C CA . ILE A 1 95 ? 17.353 8.052 -26.440 1.00 96.12 95 ILE A CA 1
ATOM 792 C C . ILE A 1 95 ? 16.382 7.220 -27.277 1.00 96.12 95 ILE A C 1
ATOM 794 O O . ILE A 1 95 ? 15.341 7.717 -27.705 1.00 96.12 95 ILE A O 1
ATOM 798 N N . GLY A 1 96 ? 16.739 5.961 -27.512 1.00 93.62 96 GLY A N 1
ATOM 799 C CA . GLY A 1 96 ? 15.961 4.952 -28.217 1.00 93.62 96 GLY A CA 1
ATOM 800 C C . GLY A 1 96 ? 15.501 3.833 -27.284 1.00 93.62 96 GLY A C 1
ATOM 801 O O . GLY A 1 96 ? 16.296 3.312 -26.501 1.00 93.62 96 GLY A O 1
ATOM 802 N N . PHE A 1 97 ? 14.229 3.448 -27.359 1.00 92.88 97 PHE A N 1
ATOM 803 C CA . PHE A 1 97 ? 13.671 2.308 -26.620 1.00 92.88 97 PHE A CA 1
ATOM 804 C C . PHE A 1 97 ? 12.474 1.702 -27.358 1.00 92.88 97 PHE A C 1
ATOM 806 O O . PHE A 1 97 ? 11.863 2.344 -28.210 1.00 92.88 97 PHE A O 1
ATOM 813 N N . PHE A 1 98 ? 12.132 0.449 -27.055 1.00 87.38 98 PHE A N 1
ATOM 814 C CA . PHE A 1 98 ? 10.983 -0.219 -27.669 1.00 87.38 98 PHE A CA 1
ATOM 815 C C . PHE A 1 98 ? 9.696 0.129 -26.926 1.00 87.38 98 PHE A C 1
ATOM 817 O O . PHE A 1 98 ? 9.606 -0.049 -25.711 1.00 87.38 98 PHE A O 1
ATOM 824 N N . LYS A 1 99 ? 8.680 0.594 -27.657 1.00 81.69 99 LYS A N 1
ATOM 825 C CA . LYS A 1 99 ? 7.376 0.909 -27.069 1.00 81.69 99 LYS A CA 1
ATOM 826 C C . LYS A 1 99 ? 6.576 -0.364 -26.834 1.00 81.69 99 LYS A C 1
ATOM 828 O O . LYS A 1 99 ? 6.304 -1.094 -27.780 1.00 81.69 99 LYS A O 1
ATOM 833 N N . GLU A 1 100 ? 6.128 -0.611 -25.611 1.00 73.38 100 GLU A N 1
ATOM 834 C CA . GLU A 1 100 ? 5.182 -1.697 -25.351 1.00 73.38 100 GLU A CA 1
ATOM 835 C C . GLU A 1 100 ? 3.766 -1.288 -25.793 1.00 73.38 100 GLU A C 1
ATOM 837 O O . GLU A 1 100 ? 3.256 -0.234 -25.408 1.00 73.38 100 GLU A O 1
ATOM 842 N N . ILE A 1 101 ? 3.122 -2.109 -26.627 1.00 70.50 101 ILE A N 1
ATOM 843 C CA . ILE A 1 101 ? 1.754 -1.886 -27.111 1.00 70.50 101 ILE A CA 1
ATOM 844 C C . ILE A 1 101 ? 0.942 -3.147 -26.819 1.00 70.50 101 ILE A C 1
ATOM 846 O O . ILE A 1 101 ? 1.095 -4.165 -27.490 1.00 70.50 101 ILE A O 1
ATOM 850 N N . GLY A 1 102 ? 0.078 -3.087 -25.801 1.00 64.62 102 GLY A N 1
ATOM 851 C CA . GLY A 1 102 ? -0.826 -4.190 -25.452 1.00 64.62 102 GLY A CA 1
ATOM 852 C C . GLY A 1 102 ? -0.118 -5.485 -25.030 1.00 64.62 102 GLY A C 1
ATOM 853 O O . GLY A 1 102 ? -0.605 -6.563 -25.357 1.00 64.62 102 GLY A O 1
ATOM 854 N N . GLY A 1 103 ? 1.030 -5.391 -24.349 1.00 64.88 103 GLY A N 1
ATOM 855 C CA . GLY A 1 103 ? 1.819 -6.554 -23.921 1.00 64.88 103 GLY A CA 1
ATOM 856 C C . GLY A 1 103 ? 2.779 -7.110 -24.980 1.00 64.88 103 GLY A C 1
ATOM 857 O O . GLY A 1 103 ? 3.454 -8.106 -24.728 1.00 64.88 103 GLY A O 1
ATOM 858 N N . ALA A 1 104 ? 2.848 -6.495 -26.166 1.00 68.56 104 ALA A N 1
ATOM 859 C CA . ALA A 1 104 ? 3.800 -6.842 -27.217 1.00 68.56 104 ALA A CA 1
ATOM 860 C C . ALA A 1 104 ? 4.859 -5.744 -27.394 1.00 68.56 104 ALA A C 1
ATOM 862 O O . ALA A 1 104 ? 4.565 -4.551 -27.280 1.00 68.56 104 ALA A O 1
ATOM 863 N N . MET A 1 105 ? 6.089 -6.154 -27.722 1.00 73.06 105 MET A N 1
ATOM 864 C CA . MET A 1 105 ? 7.171 -5.236 -28.078 1.00 73.06 105 MET A CA 1
ATOM 865 C C . MET A 1 105 ? 6.849 -4.575 -29.425 1.00 73.06 105 MET A C 1
ATOM 867 O O . MET A 1 105 ? 6.830 -5.235 -30.463 1.00 73.06 105 MET A O 1
ATOM 871 N N . GLY A 1 106 ? 6.529 -3.285 -29.387 1.00 79.44 106 GLY A N 1
ATOM 872 C CA . GLY A 1 106 ? 6.270 -2.439 -30.548 1.00 79.44 106 GLY A CA 1
ATOM 873 C C . GLY A 1 106 ? 7.559 -1.888 -31.169 1.00 79.44 106 GLY A C 1
ATOM 874 O O . GLY A 1 106 ? 8.645 -2.390 -30.880 1.00 79.44 106 GLY A O 1
ATOM 875 N N . PRO A 1 107 ? 7.466 -0.878 -32.054 1.00 83.56 107 PRO A N 1
ATOM 876 C CA . PRO A 1 107 ? 8.634 -0.321 -32.731 1.00 83.56 107 PRO A CA 1
ATOM 877 C C . PRO A 1 107 ? 9.578 0.403 -31.761 1.00 83.56 107 PRO A C 1
ATOM 879 O O . PRO A 1 107 ? 9.161 0.893 -30.707 1.00 83.56 107 PRO A O 1
ATOM 882 N N . GLU A 1 108 ? 10.850 0.499 -32.152 1.00 85.38 108 GLU A N 1
ATOM 883 C CA . GLU A 1 108 ? 11.801 1.402 -31.507 1.00 85.38 108 GLU A CA 1
ATOM 884 C C . GLU A 1 108 ? 11.352 2.851 -31.749 1.00 85.38 108 GLU A C 1
ATOM 886 O O . GLU A 1 108 ? 11.117 3.261 -32.888 1.00 85.38 108 GLU A O 1
ATOM 891 N N . VAL A 1 109 ? 11.223 3.621 -30.674 1.00 91.00 109 VAL A N 1
ATOM 892 C CA . VAL A 1 109 ? 10.982 5.065 -30.703 1.00 91.00 109 VAL A CA 1
ATOM 893 C C . VAL A 1 109 ? 12.252 5.783 -30.278 1.00 91.00 109 VAL A C 1
ATOM 895 O O . VAL A 1 109 ? 12.987 5.276 -29.434 1.00 91.00 109 VAL A O 1
ATOM 898 N N . ARG A 1 110 ? 12.519 6.952 -30.869 1.00 93.62 110 ARG A N 1
ATOM 899 C CA . ARG A 1 110 ? 13.706 7.766 -30.583 1.00 93.62 110 ARG A CA 1
ATOM 900 C C . ARG A 1 110 ? 13.297 9.197 -30.280 1.00 93.62 110 ARG A C 1
ATOM 902 O O . ARG A 1 110 ? 12.504 9.775 -31.022 1.00 93.62 110 ARG A O 1
ATOM 909 N N . TYR A 1 111 ? 13.847 9.752 -29.206 1.00 95.56 111 TYR A N 1
ATOM 910 C CA . TYR A 1 111 ? 13.546 11.106 -28.751 1.00 95.56 111 TYR A CA 1
ATOM 911 C C . TYR A 1 111 ? 14.831 11.878 -28.440 1.00 95.56 111 TYR A C 1
ATOM 913 O O . TYR A 1 111 ? 15.750 11.307 -27.845 1.00 95.56 111 TYR A O 1
ATOM 921 N N . PRO A 1 112 ? 14.906 13.173 -28.792 1.00 96.25 112 PRO A N 1
ATOM 922 C CA . PRO A 1 112 ? 16.043 14.004 -28.431 1.00 96.25 112 PRO A CA 1
ATOM 923 C C . PRO A 1 112 ? 16.089 14.218 -26.915 1.00 96.25 112 PRO A C 1
ATOM 925 O O . PRO A 1 112 ? 15.066 14.481 -26.279 1.00 96.25 112 PRO A O 1
ATOM 928 N N . ILE A 1 113 ? 17.287 14.142 -26.342 1.00 97.31 113 ILE A N 1
ATOM 929 C CA . ILE A 1 113 ? 17.545 14.402 -24.924 1.00 97.31 113 ILE A CA 1
ATOM 930 C C . ILE A 1 113 ? 18.778 15.295 -24.754 1.00 97.31 113 ILE A C 1
ATOM 932 O O . ILE A 1 113 ? 19.599 15.438 -25.657 1.00 97.31 113 ILE A O 1
ATOM 936 N N . SER A 1 114 ? 18.915 15.925 -23.587 1.00 96.81 114 SER A N 1
ATOM 937 C CA . SER A 1 114 ? 20.153 16.611 -23.212 1.00 96.81 114 SER A CA 1
ATOM 938 C C . SER A 1 114 ? 21.175 15.618 -22.653 1.00 96.81 114 SER A C 1
ATOM 940 O O . SER A 1 114 ? 20.821 14.518 -22.223 1.00 96.81 114 SER A O 1
ATOM 942 N N . LYS A 1 115 ? 22.442 16.038 -22.577 1.00 95.38 115 LYS A N 1
ATOM 943 C CA . LYS A 1 115 ? 23.489 15.271 -21.890 1.00 95.38 115 LYS A CA 1
ATOM 944 C C . LYS A 1 115 ? 23.142 14.990 -20.420 1.00 95.38 115 LYS A C 1
ATOM 946 O O . LYS A 1 115 ? 23.329 13.879 -19.952 1.00 95.38 115 LYS A O 1
ATOM 951 N N . GLU A 1 116 ? 22.545 15.956 -19.721 1.00 96.69 116 GLU A N 1
ATOM 952 C CA . GLU A 1 116 ? 22.096 15.777 -18.329 1.00 96.69 116 GLU A CA 1
ATOM 953 C C . GLU A 1 116 ? 21.031 14.675 -18.197 1.00 96.69 116 GLU A C 1
ATOM 955 O O . GLU A 1 116 ? 21.041 13.894 -17.247 1.00 96.69 116 GLU A O 1
ATOM 960 N N . LEU A 1 117 ? 20.111 14.589 -19.164 1.00 96.56 117 LEU A N 1
ATOM 961 C CA . LEU A 1 117 ? 19.105 13.529 -19.205 1.00 96.56 117 LEU A CA 1
ATOM 962 C C . LEU A 1 117 ? 19.730 12.172 -19.538 1.00 96.56 117 LEU A C 1
ATOM 964 O O . LEU A 1 117 ? 19.294 11.164 -18.987 1.00 96.56 117 LEU A O 1
ATOM 968 N N . MET A 1 118 ? 20.759 12.137 -20.389 1.00 95.44 118 MET A N 1
ATOM 969 C CA . MET A 1 118 ? 21.548 10.925 -20.614 1.00 95.44 118 MET A CA 1
ATOM 970 C C . MET A 1 118 ? 22.201 10.468 -19.305 1.00 95.44 118 MET A C 1
ATOM 972 O O . MET A 1 118 ? 21.993 9.325 -18.902 1.00 95.44 118 MET A O 1
ATOM 976 N N . ASP A 1 119 ? 22.922 11.351 -18.612 1.00 96.44 119 ASP A N 1
ATOM 977 C CA . ASP A 1 119 ? 23.604 11.023 -17.355 1.00 96.44 119 ASP A CA 1
ATOM 978 C C . ASP A 1 119 ? 22.608 10.484 -16.309 1.00 96.44 119 ASP A C 1
ATOM 980 O O . ASP A 1 119 ? 22.829 9.422 -15.724 1.00 96.44 119 ASP A O 1
ATOM 984 N N . LYS A 1 120 ? 21.442 11.133 -16.158 1.00 94.75 120 LYS A N 1
ATOM 985 C CA . LYS A 1 120 ? 20.345 10.660 -15.293 1.00 94.75 120 LYS A CA 1
ATOM 986 C C . LYS A 1 120 ? 19.806 9.288 -15.712 1.00 94.75 120 LYS A C 1
ATOM 988 O O . LYS A 1 120 ? 19.467 8.476 -14.851 1.00 94.75 120 LYS A O 1
ATOM 993 N N . ALA A 1 121 ? 19.692 9.017 -17.013 1.00 94.44 121 ALA A N 1
ATOM 994 C CA . ALA A 1 121 ? 19.224 7.722 -17.501 1.00 94.44 121 ALA A CA 1
ATOM 995 C C . ALA A 1 121 ? 20.208 6.594 -17.153 1.00 94.44 121 ALA A C 1
ATOM 997 O O . ALA A 1 121 ? 19.783 5.488 -16.823 1.00 94.44 121 ALA A O 1
ATOM 998 N N . PHE A 1 122 ? 21.513 6.873 -17.180 1.00 94.75 122 PHE A N 1
ATOM 999 C CA . PHE A 1 122 ? 22.555 5.901 -16.839 1.00 94.75 122 PHE A CA 1
ATOM 1000 C C . PHE A 1 122 ? 22.825 5.766 -15.333 1.00 94.75 122 PHE A C 1
ATOM 1002 O O . PHE A 1 122 ? 23.441 4.785 -14.921 1.00 94.75 122 PHE A O 1
ATOM 1009 N N . GLU A 1 123 ? 22.337 6.691 -14.503 1.00 94.00 123 GLU A N 1
ATOM 1010 C CA . GLU A 1 123 ? 22.506 6.651 -13.045 1.00 94.00 123 GLU A CA 1
ATOM 1011 C C . GLU A 1 123 ? 21.762 5.474 -12.390 1.00 94.00 123 GLU A C 1
ATOM 1013 O O . GLU A 1 123 ? 22.268 4.841 -11.463 1.00 94.00 123 GLU A O 1
ATOM 1018 N N . SER A 1 124 ? 20.545 5.162 -12.852 1.00 88.88 124 SER A N 1
ATOM 1019 C CA . SER A 1 124 ? 19.749 4.056 -12.307 1.00 88.88 124 SER A CA 1
ATOM 1020 C C . SER A 1 124 ? 18.627 3.618 -13.246 1.00 88.88 124 SER A C 1
ATOM 1022 O O . SER A 1 124 ? 18.149 4.393 -14.072 1.00 88.88 124 SER A O 1
ATOM 1024 N N . SER A 1 125 ? 18.103 2.403 -13.046 1.00 83.31 125 SER A N 1
ATOM 1025 C CA . SER A 1 125 ? 16.910 1.919 -13.761 1.00 83.31 125 SER A CA 1
ATOM 1026 C C . SER A 1 125 ? 15.701 2.850 -13.599 1.00 83.31 125 SER A C 1
ATOM 1028 O O . SER A 1 125 ? 14.909 3.007 -14.528 1.00 83.31 125 SER A O 1
ATOM 1030 N N . ARG A 1 126 ? 15.551 3.493 -12.430 1.00 83.19 126 ARG A N 1
ATOM 1031 C CA . ARG A 1 126 ? 14.492 4.485 -12.201 1.00 83.19 126 ARG A CA 1
ATOM 1032 C C . ARG A 1 126 ? 14.758 5.765 -12.989 1.00 83.19 126 ARG A C 1
ATOM 1034 O O . ARG A 1 126 ? 13.837 6.270 -13.621 1.00 83.19 126 ARG A O 1
ATOM 1041 N N . GLY A 1 127 ? 15.999 6.250 -12.988 1.00 88.75 127 GLY A N 1
ATOM 1042 C CA . GLY A 1 127 ? 16.426 7.384 -13.807 1.00 88.75 127 GLY A CA 1
ATOM 1043 C C . GLY A 1 127 ? 16.144 7.154 -15.293 1.00 88.75 127 GLY A C 1
ATOM 1044 O O . GLY A 1 127 ? 15.532 8.009 -15.929 1.00 88.75 127 GLY A O 1
ATOM 1045 N N . ALA A 1 128 ? 16.471 5.966 -15.812 1.00 90.31 128 ALA A N 1
ATOM 1046 C CA . ALA A 1 128 ? 16.152 5.556 -17.180 1.00 90.31 128 ALA A CA 1
ATOM 1047 C C . ALA A 1 128 ? 14.647 5.623 -17.471 1.00 90.31 128 ALA A C 1
ATOM 1049 O O . ALA A 1 128 ? 14.235 6.266 -18.435 1.00 90.31 128 ALA A O 1
ATOM 1050 N N . TYR A 1 129 ? 13.814 5.013 -16.620 1.00 87.75 129 TYR A N 1
ATOM 1051 C CA . TYR A 1 129 ? 12.354 5.051 -16.761 1.00 87.75 129 TYR A CA 1
ATOM 1052 C C . TYR A 1 129 ? 11.803 6.485 -16.773 1.00 87.75 129 TYR A C 1
ATOM 1054 O O . TYR A 1 129 ? 10.968 6.832 -17.611 1.00 87.75 129 TYR A O 1
ATOM 1062 N N . GLU A 1 130 ? 12.282 7.327 -15.856 1.00 89.75 130 GLU A N 1
ATOM 1063 C CA . GLU A 1 130 ? 11.865 8.725 -15.752 1.00 89.75 130 GLU A CA 1
ATOM 1064 C C . GLU A 1 130 ? 12.219 9.519 -17.009 1.00 89.75 130 GLU A C 1
ATOM 1066 O O . GLU A 1 130 ? 11.367 10.239 -17.529 1.00 89.75 130 GLU A O 1
ATOM 1071 N N . VAL A 1 131 ? 13.444 9.358 -17.517 1.00 94.50 131 VAL A N 1
ATOM 1072 C CA . VAL A 1 131 ? 13.923 10.048 -18.721 1.00 94.50 131 VAL A CA 1
ATOM 1073 C C . VAL A 1 131 ? 13.188 9.561 -19.968 1.00 94.50 131 VAL A C 1
ATOM 1075 O O . VAL A 1 131 ? 12.746 10.395 -20.751 1.00 94.50 131 VAL A O 1
ATOM 1078 N N . MET A 1 132 ? 12.988 8.249 -20.139 1.00 93.00 132 MET A N 1
ATOM 1079 C CA . MET A 1 132 ? 12.216 7.698 -21.264 1.00 93.00 132 MET A CA 1
ATOM 1080 C C . MET A 1 132 ? 10.773 8.220 -21.265 1.00 93.00 132 MET A C 1
ATOM 1082 O O . MET A 1 132 ? 10.284 8.687 -22.293 1.00 93.00 132 MET A O 1
ATOM 1086 N N . THR A 1 133 ? 10.119 8.225 -20.098 1.00 90.56 133 THR A N 1
ATOM 1087 C CA . THR A 1 133 ? 8.753 8.754 -19.946 1.00 90.56 133 THR A CA 1
ATOM 1088 C C . THR A 1 133 ? 8.696 10.248 -20.264 1.00 90.56 133 THR A C 1
ATOM 1090 O O . THR A 1 133 ? 7.792 10.701 -20.971 1.00 90.56 133 THR A O 1
ATO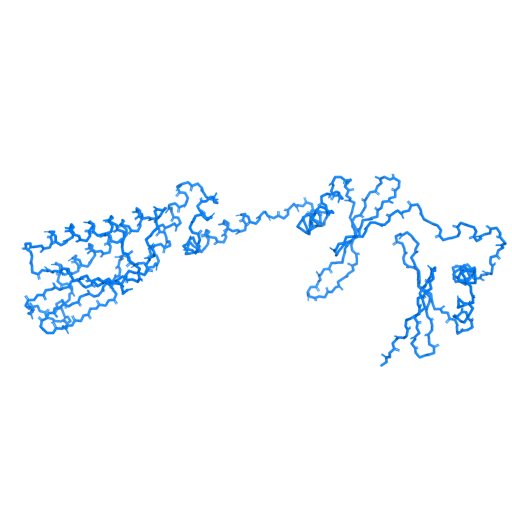M 1093 N N . TYR A 1 134 ? 9.662 11.023 -19.764 1.00 94.19 134 TYR A N 1
ATOM 1094 C CA . TYR A 1 134 ? 9.748 12.456 -20.030 1.00 94.19 134 TYR A CA 1
ATOM 1095 C C . TYR A 1 134 ? 9.995 12.747 -21.512 1.00 94.19 134 TYR A C 1
ATOM 1097 O O . TYR A 1 134 ? 9.328 13.613 -22.072 1.00 94.19 134 TYR A O 1
ATOM 1105 N N . ALA A 1 135 ? 10.895 12.009 -22.160 1.00 94.38 135 ALA A N 1
ATOM 1106 C CA . ALA A 1 135 ? 11.222 12.196 -23.568 1.00 94.38 135 ALA A CA 1
ATOM 1107 C C . ALA A 1 135 ? 10.032 11.876 -24.492 1.00 94.38 135 ALA A C 1
ATOM 1109 O O . ALA A 1 135 ? 9.797 12.603 -25.454 1.00 94.38 135 ALA A O 1
ATOM 1110 N N . GLU A 1 136 ? 9.235 10.849 -24.170 1.00 92.00 136 GLU A N 1
ATOM 1111 C CA . GLU A 1 136 ? 8.030 10.504 -24.939 1.00 92.00 136 GLU A CA 1
ATOM 1112 C C . GLU A 1 136 ? 6.866 11.474 -24.696 1.00 92.00 136 GLU A C 1
ATOM 1114 O O . GLU A 1 136 ? 6.164 11.860 -25.632 1.00 92.00 136 GLU A O 1
ATOM 1119 N N . THR A 1 137 ? 6.617 11.845 -23.438 1.00 90.19 137 THR A N 1
ATOM 1120 C CA . THR A 1 137 ? 5.367 12.525 -23.050 1.00 90.19 137 THR A CA 1
ATOM 1121 C C . THR A 1 137 ? 5.524 14.020 -22.778 1.00 90.19 137 THR A C 1
ATOM 1123 O O . THR A 1 137 ? 4.527 14.734 -22.638 1.00 90.19 137 THR A O 1
ATOM 1126 N N . GLY A 1 138 ? 6.759 14.503 -22.640 1.00 91.94 138 GLY A N 1
ATOM 1127 C CA . GLY A 1 138 ? 7.082 15.841 -22.143 1.00 91.94 138 GLY A CA 1
ATOM 1128 C C . GLY A 1 138 ? 6.791 16.043 -20.651 1.00 91.94 138 GLY A C 1
ATOM 1129 O O . GLY A 1 138 ? 6.841 17.175 -20.166 1.00 91.94 138 GLY A O 1
ATOM 1130 N N . ARG A 1 139 ? 6.441 14.982 -19.907 1.00 89.12 139 ARG A N 1
ATOM 1131 C CA . ARG A 1 139 ? 6.078 15.041 -18.483 1.00 89.12 139 ARG A CA 1
ATOM 1132 C C . ARG A 1 139 ? 6.865 14.015 -17.681 1.00 89.12 139 ARG A C 1
ATOM 1134 O O . ARG A 1 139 ? 6.995 12.863 -18.077 1.00 89.12 139 ARG A O 1
ATOM 1141 N N . TRP A 1 140 ? 7.359 14.429 -16.519 1.00 87.69 140 TRP A N 1
ATOM 1142 C CA . TRP A 1 140 ? 7.953 13.494 -15.568 1.00 87.69 140 TRP A CA 1
ATOM 1143 C C . TRP A 1 140 ? 6.870 12.562 -15.008 1.00 87.69 140 TRP A C 1
ATOM 1145 O O . TRP A 1 140 ? 5.757 13.030 -14.738 1.00 87.69 140 TRP A O 1
ATOM 1155 N N . PRO A 1 141 ? 7.159 11.262 -14.815 1.00 79.25 141 PRO A N 1
ATOM 1156 C CA . PRO A 1 141 ? 6.232 10.383 -14.120 1.00 79.25 141 PRO A CA 1
ATOM 1157 C C . PRO A 1 141 ? 6.066 10.851 -12.671 1.00 79.25 141 PRO A C 1
ATOM 1159 O O . PRO A 1 141 ? 6.962 11.474 -12.094 1.00 79.25 141 PRO A O 1
ATOM 1162 N N . LEU A 1 142 ? 4.920 10.529 -12.070 1.00 73.62 142 LEU A N 1
ATOM 1163 C CA . LEU A 1 142 ? 4.686 10.820 -10.658 1.00 73.62 142 LEU A CA 1
ATOM 1164 C C . LEU A 1 142 ? 5.766 10.153 -9.794 1.00 73.62 142 LEU A C 1
ATOM 1166 O O . LEU A 1 142 ? 6.197 9.020 -10.060 1.00 73.62 142 LEU A O 1
ATOM 1170 N N . LYS A 1 143 ? 6.204 10.865 -8.752 1.00 77.00 143 LYS A N 1
ATOM 1171 C CA . LYS A 1 143 ? 7.075 10.281 -7.731 1.00 77.00 143 LYS A CA 1
ATOM 1172 C C . LYS A 1 143 ? 6.307 9.169 -7.020 1.00 77.00 143 LYS A C 1
ATOM 1174 O O . LYS A 1 143 ? 5.085 9.249 -6.901 1.00 77.00 143 LYS A O 1
ATOM 1179 N N . GLN A 1 144 ? 7.011 8.142 -6.549 1.00 74.00 144 GLN A N 1
ATOM 1180 C CA . GLN A 1 144 ? 6.375 7.028 -5.838 1.00 74.00 144 GLN A CA 1
ATOM 1181 C C . GLN A 1 144 ? 5.523 7.533 -4.664 1.00 74.00 144 GLN A C 1
ATOM 1183 O O . GLN A 1 144 ? 4.383 7.109 -4.515 1.00 74.00 144 GLN A O 1
ATOM 1188 N N . ASP A 1 145 ? 6.011 8.535 -3.935 1.00 79.00 145 ASP A N 1
ATOM 1189 C CA . ASP A 1 145 ? 5.271 9.186 -2.854 1.00 79.00 145 ASP A CA 1
ATOM 1190 C C . ASP A 1 145 ? 3.919 9.758 -3.299 1.00 79.00 145 ASP A C 1
ATOM 1192 O O . ASP A 1 145 ? 2.958 9.720 -2.540 1.00 79.00 145 ASP A O 1
ATOM 1196 N N . ASP A 1 146 ? 3.807 10.293 -4.518 1.00 83.19 146 ASP A N 1
ATOM 1197 C CA . ASP A 1 146 ? 2.544 10.855 -5.013 1.00 83.19 146 ASP A CA 1
ATOM 1198 C C . ASP A 1 146 ? 1.536 9.752 -5.348 1.00 83.19 146 ASP A C 1
ATOM 1200 O O . ASP A 1 146 ? 0.333 9.914 -5.123 1.00 83.19 146 ASP A O 1
ATOM 1204 N N . ILE A 1 147 ? 2.027 8.613 -5.845 1.00 83.25 147 ILE A N 1
ATOM 1205 C CA . ILE A 1 147 ? 1.221 7.410 -6.071 1.00 83.25 147 ILE A CA 1
ATOM 1206 C C . ILE A 1 147 ? 0.729 6.871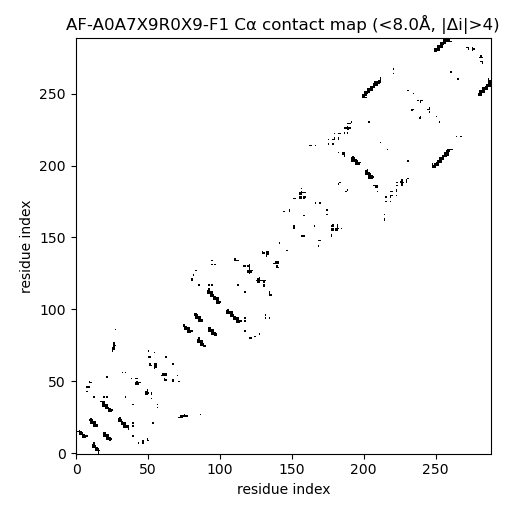 -4.724 1.00 83.25 147 ILE A C 1
ATOM 1208 O O . ILE A 1 147 ? -0.472 6.663 -4.553 1.00 83.25 147 ILE A O 1
ATOM 1212 N N . ASP A 1 148 ? 1.630 6.726 -3.753 1.00 84.25 148 ASP A N 1
ATOM 1213 C CA . ASP A 1 148 ? 1.327 6.254 -2.403 1.00 84.25 148 ASP A CA 1
ATOM 1214 C C . ASP A 1 148 ? 0.329 7.176 -1.689 1.00 84.25 148 ASP A C 1
ATOM 1216 O O . ASP A 1 148 ? -0.666 6.702 -1.135 1.00 84.25 148 ASP A O 1
ATOM 1220 N N . ARG A 1 149 ? 0.532 8.500 -1.756 1.00 90.62 149 ARG A N 1
ATOM 1221 C CA . ARG A 1 149 ? -0.405 9.492 -1.206 1.00 90.62 149 ARG A CA 1
ATOM 1222 C C . ARG A 1 149 ? -1.794 9.329 -1.805 1.00 90.62 149 ARG A C 1
ATOM 1224 O O . ARG A 1 149 ? -2.780 9.293 -1.073 1.00 90.62 149 ARG A O 1
ATOM 1231 N N . ASN A 1 150 ? -1.885 9.227 -3.131 1.00 91.69 150 ASN A N 1
ATOM 1232 C CA . ASN A 1 150 ? -3.167 9.070 -3.814 1.00 91.69 150 ASN A CA 1
ATOM 1233 C C . ASN A 1 150 ? -3.839 7.737 -3.480 1.00 91.69 150 ASN A C 1
ATOM 1235 O O . ASN A 1 150 ? -5.056 7.705 -3.300 1.00 91.69 150 ASN A O 1
ATOM 1239 N N . TYR A 1 151 ? -3.074 6.654 -3.356 1.00 91.06 151 TYR A N 1
ATOM 1240 C CA . TYR A 1 151 ? -3.609 5.362 -2.949 1.00 91.06 151 TYR A CA 1
ATOM 1241 C C . TYR A 1 151 ? -4.195 5.424 -1.533 1.00 91.06 151 TYR A C 1
ATOM 1243 O O . TYR A 1 151 ? -5.367 5.110 -1.349 1.00 91.06 151 TYR A O 1
ATOM 1251 N N . ILE A 1 152 ? -3.437 5.922 -0.553 1.00 94.56 152 ILE A N 1
ATOM 1252 C CA . ILE A 1 152 ? -3.873 6.004 0.853 1.00 94.56 152 ILE A CA 1
ATOM 1253 C C . ILE A 1 152 ? -5.066 6.957 1.020 1.00 94.56 152 ILE A C 1
ATOM 1255 O O . ILE A 1 152 ? -5.962 6.688 1.813 1.00 94.56 152 ILE A O 1
ATOM 1259 N N . ARG A 1 153 ? -5.144 8.051 0.250 1.00 94.94 153 ARG A N 1
ATOM 1260 C CA . ARG A 1 153 ? -6.323 8.940 0.269 1.00 94.94 153 ARG A CA 1
ATOM 1261 C C . ARG A 1 153 ? -7.614 8.226 -0.132 1.00 94.94 153 ARG A C 1
ATOM 1263 O O . ARG A 1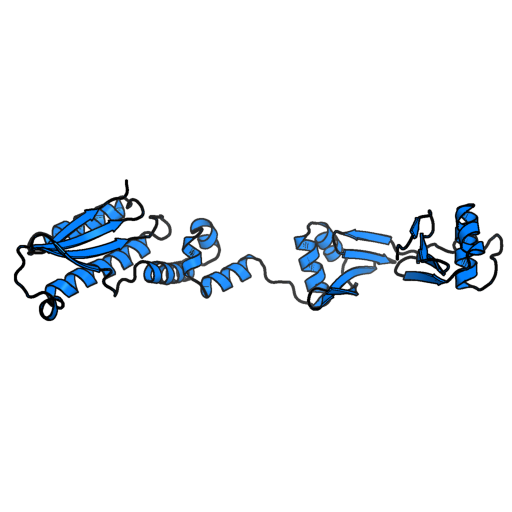 153 ? -8.668 8.544 0.418 1.00 94.94 153 ARG A O 1
ATOM 1270 N N . ASN A 1 154 ? -7.525 7.288 -1.075 1.00 95.38 154 ASN A N 1
ATOM 1271 C CA . ASN A 1 154 ? -8.658 6.485 -1.541 1.00 95.38 154 ASN A CA 1
ATOM 1272 C C . ASN A 1 154 ? -8.881 5.220 -0.695 1.00 95.38 154 ASN A C 1
ATOM 1274 O O . ASN A 1 154 ? -10.008 4.738 -0.622 1.00 95.38 154 ASN A O 1
ATOM 1278 N N . HIS A 1 155 ? -7.836 4.735 -0.022 1.00 95.12 155 HIS A N 1
ATOM 1279 C CA . HIS A 1 155 ? -7.827 3.549 0.838 1.00 95.12 155 HIS A CA 1
ATOM 1280 C C . HIS A 1 155 ? -7.177 3.866 2.196 1.00 95.12 155 HIS A C 1
ATOM 1282 O O . HIS A 1 155 ? -6.038 3.449 2.442 1.00 95.12 155 HIS A O 1
ATOM 1288 N N . PRO A 1 156 ? -7.843 4.634 3.085 1.00 95.94 156 PRO A N 1
ATOM 1289 C CA . PRO A 1 156 ? -7.241 5.097 4.337 1.00 95.94 156 PRO A CA 1
ATOM 1290 C C . PRO A 1 156 ? -6.712 3.968 5.225 1.00 95.94 156 PRO A C 1
ATOM 1292 O O . PRO A 1 156 ? -5.719 4.159 5.916 1.00 95.94 156 PRO A O 1
ATOM 1295 N N . GLU A 1 157 ? -7.310 2.776 5.171 1.00 94.12 157 GLU A N 1
ATOM 1296 C CA . GLU A 1 157 ? -6.863 1.574 5.878 1.00 94.12 157 GLU A CA 1
ATOM 1297 C C . GLU A 1 157 ? -5.399 1.200 5.603 1.00 94.12 157 GLU A C 1
ATOM 1299 O O . GLU A 1 157 ? -4.744 0.614 6.467 1.00 94.12 157 GLU A O 1
ATOM 1304 N N . ALA A 1 158 ? -4.861 1.583 4.441 1.00 93.62 158 ALA A N 1
ATOM 1305 C CA . ALA A 1 158 ? -3.470 1.343 4.075 1.00 93.62 158 ALA A CA 1
ATOM 1306 C C . ALA A 1 158 ? -2.476 2.090 4.979 1.00 93.62 158 ALA A C 1
ATOM 1308 O O . ALA A 1 158 ? -1.323 1.669 5.083 1.00 93.62 158 ALA A O 1
ATOM 1309 N N . VAL A 1 159 ? -2.912 3.152 5.674 1.00 94.38 159 VAL A N 1
ATOM 1310 C CA . VAL A 1 159 ? -2.070 3.876 6.638 1.00 94.38 159 VAL A CA 1
ATOM 1311 C C . VAL A 1 159 ? -1.629 2.979 7.800 1.00 94.38 159 VAL A C 1
ATOM 1313 O O . VAL A 1 159 ? -0.544 3.171 8.332 1.00 94.38 159 VAL A O 1
ATOM 1316 N N . LEU A 1 160 ? -2.423 1.961 8.157 1.00 93.56 160 LEU A N 1
ATOM 1317 C CA . LEU A 1 160 ? -2.169 1.085 9.308 1.00 93.56 160 LEU A CA 1
ATOM 1318 C C . LEU A 1 160 ? -1.116 -0.006 9.042 1.00 93.56 160 LEU A C 1
ATOM 1320 O O . LEU A 1 160 ? -0.706 -0.688 9.979 1.00 93.56 160 LEU A O 1
ATOM 1324 N N . LEU A 1 161 ? -0.701 -0.211 7.786 1.00 87.38 161 LEU A N 1
ATOM 1325 C CA . LEU A 1 161 ? 0.242 -1.276 7.418 1.00 87.38 161 LEU A CA 1
ATOM 1326 C C . LEU A 1 161 ? 1.691 -0.946 7.799 1.00 87.38 161 LEU A C 1
ATOM 1328 O O . LEU A 1 161 ? 2.447 -1.857 8.126 1.00 87.38 161 LEU A O 1
ATOM 1332 N N . ASN A 1 162 ? 2.068 0.334 7.744 1.00 86.19 162 ASN A N 1
ATOM 1333 C CA . ASN A 1 162 ? 3.396 0.827 8.109 1.00 86.19 162 ASN A CA 1
ATOM 1334 C C . ASN A 1 162 ? 3.301 2.305 8.523 1.00 86.19 162 ASN A C 1
ATOM 1336 O O . ASN A 1 162 ? 3.522 3.213 7.723 1.00 86.19 162 ASN A O 1
ATOM 1340 N N . ILE A 1 163 ? 2.840 2.522 9.752 1.00 88.38 163 ILE A N 1
ATOM 1341 C CA . ILE A 1 163 ? 2.389 3.827 10.242 1.00 88.38 163 ILE A CA 1
ATOM 1342 C C . ILE A 1 163 ? 3.516 4.861 10.230 1.00 88.38 163 ILE A C 1
ATOM 1344 O O . ILE A 1 163 ? 3.273 5.980 9.784 1.00 88.38 163 ILE A O 1
ATOM 1348 N N . GLU A 1 164 ? 4.721 4.481 10.660 1.00 84.25 164 GLU A N 1
ATOM 1349 C CA . GLU A 1 164 ? 5.894 5.360 10.736 1.00 84.25 164 GLU A CA 1
ATOM 1350 C C . GLU A 1 164 ? 6.271 5.897 9.345 1.00 84.25 164 GLU A C 1
ATOM 1352 O O . GLU A 1 164 ? 6.217 7.105 9.114 1.00 84.25 164 GLU A O 1
ATOM 1357 N N . ASP A 1 165 ? 6.479 5.015 8.362 1.00 82.69 165 ASP A N 1
ATOM 1358 C CA . ASP A 1 165 ? 6.793 5.427 6.986 1.00 82.69 165 ASP A CA 1
ATOM 1359 C C . ASP A 1 165 ? 5.655 6.246 6.357 1.00 82.69 165 ASP A C 1
ATOM 1361 O O . ASP A 1 165 ? 5.872 7.227 5.641 1.00 82.69 165 ASP A O 1
ATOM 1365 N N . LYS A 1 166 ? 4.396 5.854 6.601 1.00 85.81 166 LYS A N 1
ATOM 1366 C CA . LYS A 1 166 ? 3.247 6.576 6.036 1.00 85.81 166 LYS A CA 1
ATOM 1367 C C . LYS A 1 166 ? 3.034 7.925 6.713 1.00 85.81 166 LYS A C 1
ATOM 1369 O O . LYS A 1 166 ? 2.470 8.817 6.078 1.00 85.81 166 LYS A O 1
ATOM 1374 N N . ARG A 1 167 ? 3.494 8.117 7.951 1.00 87.31 167 ARG A N 1
ATOM 1375 C CA . ARG A 1 167 ? 3.393 9.390 8.669 1.00 87.31 167 ARG A CA 1
ATOM 1376 C C . ARG A 1 167 ? 4.139 10.501 7.946 1.00 87.31 167 ARG A C 1
ATOM 1378 O O . ARG A 1 167 ? 3.606 11.610 7.876 1.00 87.31 167 ARG A O 1
ATOM 1385 N N . GLU A 1 168 ? 5.311 10.196 7.394 1.00 88.06 168 GLU A N 1
ATOM 1386 C CA . GLU A 1 168 ? 6.175 11.152 6.689 1.00 88.06 168 GLU A CA 1
ATOM 1387 C C . GLU A 1 168 ? 5.582 11.638 5.357 1.00 88.06 168 GLU A C 1
ATOM 1389 O O . GLU A 1 168 ? 5.935 12.710 4.861 1.00 88.06 168 GLU A O 1
ATOM 1394 N N . LEU A 1 169 ? 4.629 10.895 4.784 1.00 88.50 169 LEU A N 1
ATOM 1395 C CA . LEU A 1 169 ? 4.012 11.244 3.503 1.00 88.50 169 LEU A CA 1
ATOM 1396 C C . LEU A 1 169 ? 3.003 12.395 3.592 1.00 88.50 169 LEU A C 1
ATOM 1398 O O . LEU A 1 169 ? 2.697 12.996 2.556 1.00 88.50 169 LEU A O 1
ATOM 1402 N N . PHE A 1 170 ? 2.482 12.696 4.784 1.00 92.44 170 PHE A N 1
ATOM 1403 C CA . PHE A 1 170 ? 1.360 13.616 4.981 1.00 92.44 170 PHE A CA 1
ATOM 1404 C C . PHE A 1 170 ? 1.649 14.659 6.059 1.00 92.44 170 PHE A C 1
ATOM 1406 O O . PHE A 1 170 ? 2.334 14.407 7.054 1.00 92.44 170 PHE A O 1
ATOM 1413 N N . ASP A 1 171 ? 1.033 15.833 5.926 1.00 94.62 171 ASP A N 1
ATOM 1414 C CA . ASP A 1 171 ? 1.002 16.774 7.039 1.00 94.62 171 ASP A CA 1
ATOM 1415 C C . ASP A 1 171 ? 0.221 16.196 8.236 1.00 94.62 171 ASP A C 1
ATOM 1417 O O . ASP A 1 171 ? -0.546 15.239 8.119 1.00 94.62 171 ASP A O 1
ATOM 1421 N N . VAL A 1 172 ? 0.429 16.777 9.421 1.00 93.75 172 VAL A N 1
ATOM 1422 C CA . VAL A 1 172 ? -0.165 16.295 10.683 1.00 93.75 172 VAL A CA 1
ATOM 1423 C C . VAL A 1 172 ? -1.690 16.191 10.610 1.00 93.75 172 VAL A C 1
ATOM 1425 O O . VAL A 1 172 ? -2.275 15.240 11.130 1.00 93.75 172 VAL A O 1
ATOM 1428 N N . LYS A 1 173 ? -2.347 17.169 9.981 1.00 96.31 173 LYS A N 1
ATOM 1429 C CA . LYS A 1 173 ? -3.806 17.259 9.943 1.00 96.31 173 LYS A CA 1
ATOM 1430 C C . LYS A 1 173 ? -4.381 16.251 8.956 1.00 96.31 173 LYS A C 1
ATOM 1432 O O . LYS A 1 173 ? -5.352 15.570 9.289 1.00 96.31 173 LYS A O 1
ATOM 1437 N N . GLU A 1 174 ? -3.790 16.153 7.768 1.00 96.56 174 GLU A N 1
ATOM 1438 C CA . GLU A 1 174 ? -4.182 15.168 6.763 1.00 96.56 174 GLU A CA 1
ATOM 1439 C C . GLU A 1 174 ? -3.980 13.745 7.296 1.00 96.56 174 GLU A C 1
ATOM 1441 O O . GLU A 1 174 ? -4.914 12.942 7.256 1.00 96.56 174 GLU A O 1
ATOM 1446 N N . PHE A 1 175 ? -2.821 13.464 7.900 1.00 96.44 175 PHE A N 1
ATOM 1447 C CA . PHE A 1 175 ? -2.536 12.167 8.507 1.00 96.44 175 PHE A CA 1
ATOM 1448 C C . PHE A 1 175 ? -3.568 11.789 9.571 1.00 96.44 175 PHE A C 1
ATOM 1450 O O . PHE A 1 175 ? -4.160 10.714 9.500 1.00 96.44 175 PHE A O 1
ATOM 1457 N N . LYS A 1 176 ? -3.858 12.697 10.516 1.00 96.69 176 LYS A N 1
ATOM 1458 C CA . LYS A 1 176 ? -4.865 12.451 11.557 1.00 96.69 176 LYS A CA 1
ATOM 1459 C C . LYS A 1 176 ? -6.231 12.108 10.952 1.00 96.69 176 LYS A C 1
ATOM 1461 O O . LYS A 1 176 ? -6.889 11.186 11.426 1.00 96.69 176 LYS A O 1
ATOM 1466 N N . SER A 1 177 ? -6.649 12.806 9.893 1.00 97.56 177 SER A N 1
ATOM 1467 C CA . SER A 1 177 ? -7.923 12.528 9.215 1.00 97.56 177 SER A CA 1
ATOM 1468 C C . SER A 1 177 ? -7.950 11.145 8.553 1.00 97.56 177 SER A C 1
ATOM 1470 O O . SER A 1 177 ? -8.969 10.455 8.614 1.00 97.56 177 SER A O 1
ATOM 1472 N N . LEU A 1 178 ? -6.842 10.719 7.942 1.00 97.94 178 LEU A N 1
ATOM 1473 C CA . LEU A 1 178 ? -6.717 9.388 7.342 1.00 97.94 178 LEU A CA 1
ATOM 1474 C C . LEU A 1 178 ? -6.756 8.291 8.410 1.00 97.94 178 LEU A C 1
ATOM 1476 O O . LEU A 1 178 ? -7.508 7.328 8.266 1.00 97.94 178 LEU A O 1
ATOM 1480 N N . VAL A 1 179 ? -6.027 8.477 9.513 1.00 97.75 179 VAL A N 1
ATOM 1481 C CA . VAL A 1 179 ? -6.035 7.556 10.658 1.00 97.75 179 VAL A CA 1
ATOM 1482 C C . VAL A 1 179 ? -7.433 7.443 11.261 1.00 97.75 179 VAL A C 1
ATOM 1484 O O . VAL A 1 179 ? -7.886 6.331 11.503 1.00 97.75 179 VAL A O 1
ATOM 1487 N N . GLN A 1 180 ? -8.163 8.550 11.433 1.00 98.06 180 GLN A N 1
ATOM 1488 C CA . GLN A 1 180 ? -9.549 8.516 11.923 1.00 98.06 180 GLN A CA 1
ATOM 1489 C C . GLN A 1 180 ? -10.446 7.644 11.041 1.00 98.06 180 GLN A C 1
ATOM 1491 O O . GLN A 1 180 ? -11.171 6.796 11.557 1.00 98.06 180 GLN A O 1
ATOM 1496 N N . LYS A 1 181 ? -10.364 7.791 9.712 1.00 98.12 181 LYS A N 1
ATOM 1497 C CA . LYS A 1 181 ? -11.115 6.939 8.775 1.00 98.12 181 LYS A CA 1
ATOM 1498 C C . LYS A 1 181 ? -10.703 5.471 8.893 1.00 98.12 181 LYS A C 1
ATOM 1500 O O . LYS A 1 181 ? -11.565 4.598 8.953 1.00 98.12 181 LYS A O 1
ATOM 1505 N N . ALA A 1 182 ? -9.400 5.202 8.953 1.00 97.81 182 ALA A N 1
ATOM 1506 C CA . ALA A 1 182 ? -8.858 3.851 9.037 1.00 97.81 182 ALA A CA 1
ATOM 1507 C C . ALA A 1 182 ? -9.277 3.143 10.335 1.00 97.81 182 ALA A C 1
ATOM 1509 O O . ALA A 1 182 ? -9.850 2.055 10.288 1.00 97.81 182 ALA A O 1
ATOM 1510 N N . VAL A 1 183 ? -9.060 3.781 11.486 1.00 98.00 183 VAL A N 1
ATOM 1511 C CA . VAL A 1 183 ? -9.439 3.275 12.813 1.00 98.00 183 VAL A CA 1
ATOM 1512 C C . VAL A 1 183 ? -10.954 3.106 12.904 1.00 98.00 183 VAL A C 1
ATOM 1514 O O . VAL A 1 183 ? -11.414 2.044 13.315 1.00 98.00 183 VAL A O 1
ATOM 1517 N N . SER A 1 184 ? -11.741 4.084 12.440 1.00 98.06 184 SER A N 1
ATOM 1518 C CA . SER A 1 184 ? -13.207 3.992 12.413 1.00 98.06 184 SER A CA 1
ATOM 1519 C C . SER A 1 184 ? -13.694 2.810 11.569 1.00 98.06 184 SER A C 1
ATOM 1521 O O . SER A 1 184 ? -14.590 2.089 11.996 1.00 98.06 184 SER A O 1
ATOM 1523 N N . SER A 1 185 ? -13.057 2.525 10.426 1.00 97.25 185 SER A N 1
ATOM 1524 C CA . SER A 1 185 ? -13.412 1.366 9.591 1.00 97.25 185 SER A CA 1
ATOM 1525 C C . SER A 1 185 ? -13.158 0.013 10.273 1.00 97.25 185 SER A C 1
ATOM 1527 O O . SER A 1 185 ? -13.849 -0.964 9.980 1.00 97.25 185 SER A O 1
ATOM 1529 N N . LYS A 1 186 ? -12.171 -0.052 11.178 1.00 96.81 186 LYS A N 1
ATOM 1530 C CA . LYS A 1 186 ? -11.785 -1.269 11.903 1.00 96.81 186 LYS A CA 1
ATOM 1531 C C . LYS A 1 186 ? -12.581 -1.447 13.188 1.00 96.81 186 LYS A C 1
ATOM 1533 O O . LYS A 1 186 ? -13.099 -2.533 13.419 1.00 96.81 186 LYS A O 1
ATOM 1538 N N . LEU A 1 187 ? -12.687 -0.392 13.995 1.00 97.19 187 LEU A N 1
ATOM 1539 C CA . LEU A 1 187 ? -13.403 -0.424 15.267 1.00 97.19 187 LEU A CA 1
ATOM 1540 C C . LEU A 1 187 ? -14.908 -0.281 15.109 1.00 97.19 187 LEU A C 1
ATOM 1542 O O . LEU A 1 187 ? -15.622 -0.834 15.928 1.00 97.19 187 LEU A O 1
ATOM 1546 N N . LYS A 1 188 ? -15.400 0.444 14.102 1.00 98.00 188 LYS A N 1
ATOM 1547 C CA . LYS A 1 188 ? -16.831 0.709 13.895 1.00 98.00 188 LYS A CA 1
ATOM 1548 C C . LYS A 1 188 ? -17.533 1.215 15.169 1.00 98.00 188 LYS A C 1
ATOM 1550 O O . LYS A 1 188 ? -18.363 0.513 15.744 1.00 98.00 188 LYS A O 1
ATOM 1555 N N . PRO A 1 189 ? -17.203 2.427 15.646 1.00 97.88 189 PRO A N 1
ATOM 1556 C CA . PRO A 1 189 ? -17.643 2.911 16.958 1.00 97.88 189 PRO A CA 1
ATOM 1557 C C . PRO A 1 189 ? -19.168 2.999 17.136 1.00 97.88 189 PRO A C 1
ATOM 1559 O O . PRO A 1 189 ? -19.669 2.917 18.254 1.00 97.88 189 PRO A O 1
ATOM 1562 N N . THR A 1 190 ? -19.923 3.110 16.045 1.00 97.12 190 THR A N 1
ATOM 1563 C CA . THR A 1 190 ? -21.389 3.200 16.058 1.00 97.12 190 THR A CA 1
ATOM 1564 C C . THR A 1 190 ? -22.098 1.840 16.011 1.00 97.12 190 THR A C 1
ATOM 1566 O O . THR A 1 190 ? -23.324 1.795 16.102 1.00 97.12 190 THR A O 1
ATOM 1569 N N . GLU A 1 191 ? -21.365 0.729 15.892 1.00 97.50 191 GLU A N 1
ATOM 1570 C CA . GLU A 1 191 ? -21.913 -0.630 15.796 1.00 97.50 191 GLU A CA 1
ATOM 1571 C C . GLU A 1 191 ? -21.596 -1.458 17.058 1.00 97.50 191 GLU A C 1
ATOM 1573 O O . GLU A 1 191 ? -20.554 -1.289 17.697 1.00 97.50 191 GLU A O 1
ATOM 1578 N N . LEU A 1 192 ? -22.505 -2.375 17.414 1.00 97.94 192 LEU A N 1
ATOM 1579 C CA . LEU A 1 192 ? -22.229 -3.449 18.376 1.00 97.94 192 LEU A CA 1
ATOM 1580 C C . LEU A 1 192 ? -21.644 -4.656 17.634 1.00 97.94 192 LEU A C 1
ATOM 1582 O O . LEU A 1 192 ? -22.141 -4.995 16.560 1.00 97.94 192 LEU A O 1
ATOM 1586 N N . ASP A 1 193 ? -20.660 -5.345 18.217 1.00 98.19 193 ASP A N 1
ATOM 1587 C CA . ASP A 1 193 ? -20.018 -6.482 17.547 1.00 98.19 193 ASP A CA 1
ATOM 1588 C C . ASP A 1 193 ? -20.825 -7.760 17.771 1.00 98.19 193 ASP A C 1
ATOM 1590 O O . ASP A 1 193 ? -21.197 -8.439 16.813 1.00 98.19 193 ASP A O 1
ATOM 1594 N N . ALA A 1 194 ? -21.146 -8.079 19.029 1.00 97.88 194 ALA A N 1
ATOM 1595 C CA . ALA A 1 194 ? -22.080 -9.153 19.349 1.00 97.88 194 ALA A CA 1
ATOM 1596 C C . ALA A 1 194 ? -22.794 -8.932 20.688 1.00 97.88 194 ALA A C 1
ATOM 1598 O O . ALA A 1 194 ? -22.320 -8.212 21.563 1.00 97.88 194 ALA A O 1
ATOM 1599 N N . ILE A 1 195 ? -23.939 -9.594 20.848 1.00 98.25 195 ILE A N 1
ATOM 1600 C CA . ILE A 1 195 ? -24.743 -9.585 22.072 1.00 98.25 195 ILE A CA 1
ATOM 1601 C C . ILE A 1 195 ? -25.354 -10.967 22.311 1.00 98.25 195 ILE A C 1
ATOM 1603 O O . ILE A 1 195 ? -25.859 -11.612 21.386 1.00 98.25 195 ILE A O 1
ATOM 1607 N N . GLY A 1 196 ? -25.329 -11.418 23.559 1.00 97.12 196 GLY A N 1
ATOM 1608 C CA . GLY A 1 196 ? -25.852 -12.716 23.963 1.00 97.12 196 GLY A CA 1
ATOM 1609 C C . GLY A 1 196 ? -26.165 -12.787 25.451 1.00 97.12 196 GLY A C 1
ATOM 1610 O O . GLY A 1 196 ? -26.017 -11.815 26.186 1.00 97.12 196 GLY A O 1
ATOM 1611 N N . THR A 1 197 ? -26.621 -13.956 25.886 1.00 96.81 197 THR A N 1
ATOM 1612 C CA . THR A 1 197 ? -26.904 -14.242 27.295 1.00 96.81 197 THR A CA 1
ATOM 1613 C C . THR A 1 197 ? -26.025 -15.392 27.772 1.00 96.81 197 THR A C 1
ATOM 1615 O O . THR A 1 197 ? -26.039 -16.451 27.141 1.00 96.81 197 THR A O 1
ATOM 1618 N N . VAL A 1 198 ? -25.309 -15.212 28.881 1.00 93.81 198 VAL A N 1
ATOM 1619 C CA . VAL A 1 198 ? -24.416 -16.216 29.488 1.00 93.81 198 VAL A CA 1
ATOM 1620 C C . VAL A 1 198 ? -24.710 -16.258 30.982 1.00 93.81 198 VAL A C 1
ATOM 1622 O O . VAL A 1 198 ? -24.680 -15.215 31.622 1.00 93.81 198 VAL A O 1
ATOM 1625 N N . ASP A 1 199 ? -25.051 -17.426 31.535 1.00 91.69 199 ASP A N 1
ATOM 1626 C CA . ASP A 1 199 ? -25.331 -17.606 32.972 1.00 91.69 199 ASP A CA 1
ATOM 1627 C C . ASP A 1 199 ? -26.275 -16.542 33.578 1.00 91.69 199 ASP A C 1
ATOM 1629 O O . ASP A 1 199 ? -26.030 -16.016 34.657 1.00 91.69 199 ASP A O 1
ATOM 1633 N N . ASN A 1 200 ? -27.365 -16.206 32.871 1.00 93.25 200 ASN A N 1
ATOM 1634 C CA . ASN A 1 200 ? -28.341 -15.168 33.259 1.00 93.25 200 ASN A CA 1
ATOM 1635 C C . ASN A 1 200 ? -27.790 -13.720 33.306 1.00 93.25 200 ASN A C 1
ATOM 1637 O O . ASN A 1 200 ? -28.436 -12.807 33.829 1.00 93.25 200 ASN A O 1
ATOM 1641 N N . HIS A 1 201 ? -26.630 -13.480 32.699 1.00 95.94 201 HIS A N 1
ATOM 1642 C CA . HIS A 1 201 ? -26.122 -12.152 32.372 1.00 95.94 201 HIS A CA 1
ATOM 1643 C C . HIS A 1 201 ? -26.391 -11.815 30.908 1.00 95.94 201 HIS A C 1
ATOM 1645 O O . HIS A 1 201 ? -26.328 -12.685 30.038 1.00 95.94 201 HIS A O 1
ATOM 1651 N N . LEU A 1 202 ? -26.647 -10.537 30.632 1.00 98.12 202 LEU A N 1
ATOM 1652 C CA . LEU A 1 202 ? -26.602 -10.003 29.274 1.00 98.12 202 LEU A CA 1
ATOM 1653 C C . LEU A 1 202 ? -25.161 -9.586 28.972 1.00 98.12 202 LEU A C 1
ATOM 1655 O O . LEU A 1 202 ? -24.634 -8.712 29.659 1.00 98.12 202 LEU A O 1
ATOM 1659 N N . GLU A 1 203 ? -24.536 -10.178 27.959 1.00 98.19 203 GLU A N 1
ATOM 1660 C CA . GLU A 1 203 ? -23.153 -9.886 27.577 1.00 98.19 203 GLU A CA 1
ATOM 1661 C C . GLU A 1 203 ? -23.079 -9.252 26.184 1.00 98.19 203 GLU A C 1
ATOM 1663 O O . GLU A 1 203 ? -23.648 -9.773 25.222 1.00 98.19 203 GLU A O 1
ATOM 1668 N N . LEU A 1 204 ? -22.362 -8.133 26.072 1.00 98.50 204 LEU A N 1
ATOM 1669 C CA . LEU A 1 204 ? -22.025 -7.466 24.815 1.00 98.50 204 LEU A CA 1
ATOM 1670 C C . LEU A 1 204 ? -20.528 -7.635 24.562 1.00 98.50 204 LEU A C 1
ATOM 1672 O O . LEU A 1 204 ? -19.722 -7.178 25.368 1.00 98.50 204 LEU A O 1
ATOM 1676 N N . LEU A 1 205 ? -20.160 -8.263 23.448 1.00 98.44 205 LEU A N 1
ATOM 1677 C CA . LEU A 1 205 ? -18.768 -8.416 23.031 1.00 98.44 205 LEU A CA 1
ATOM 1678 C C . LEU A 1 205 ? -18.321 -7.179 22.248 1.00 98.44 205 LEU A C 1
ATOM 1680 O O . LEU A 1 205 ? -19.023 -6.769 21.327 1.00 98.44 205 LEU A O 1
ATOM 1684 N N . LEU A 1 206 ? -17.151 -6.643 22.590 1.00 98.56 206 LEU A N 1
ATOM 1685 C CA . LEU A 1 206 ? -16.418 -5.611 21.861 1.00 98.56 206 LEU A CA 1
ATOM 1686 C C . LEU A 1 206 ? -15.044 -6.176 21.486 1.00 98.56 206 LEU A C 1
ATOM 1688 O O . LEU A 1 206 ? -14.265 -6.546 22.361 1.00 98.56 206 LEU A O 1
ATOM 1692 N N . VAL A 1 207 ? -14.740 -6.238 20.195 1.00 98.25 207 VAL A N 1
ATOM 1693 C CA . VAL A 1 207 ? -13.449 -6.690 19.669 1.00 98.25 207 VAL A CA 1
ATOM 1694 C C . VAL A 1 207 ? -12.626 -5.482 19.235 1.00 98.25 207 VAL A C 1
ATOM 1696 O O . VAL A 1 207 ? -13.060 -4.699 18.388 1.00 98.25 207 VAL A O 1
ATOM 1699 N N . ASP A 1 208 ? -11.423 -5.350 19.789 1.00 98.06 208 ASP A N 1
ATOM 1700 C CA . ASP A 1 208 ? -10.430 -4.373 19.347 1.00 98.06 208 ASP A CA 1
ATOM 1701 C C . ASP A 1 208 ? -9.312 -5.069 18.542 1.00 98.06 208 ASP A C 1
ATOM 1703 O O . ASP A 1 208 ? -8.475 -5.773 19.119 1.00 98.06 208 ASP A O 1
ATOM 1707 N N . PRO A 1 209 ? -9.285 -4.903 17.204 1.00 96.50 209 PRO A N 1
ATOM 1708 C CA . PRO A 1 209 ? -8.299 -5.544 16.341 1.00 96.50 209 PRO A CA 1
ATOM 1709 C C . PRO A 1 209 ? -7.014 -4.720 16.148 1.00 96.50 209 PRO A C 1
ATOM 1711 O O . PRO A 1 209 ? -6.135 -5.121 15.383 1.00 96.50 209 PRO A O 1
ATOM 1714 N N . LEU A 1 210 ? -6.911 -3.520 16.725 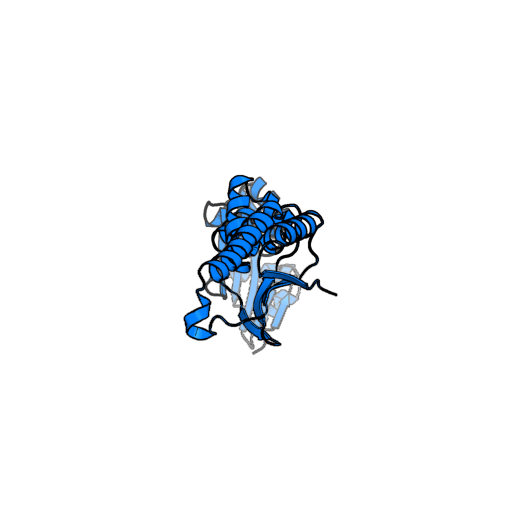1.00 96.19 210 LEU A N 1
ATOM 1715 C CA . LEU A 1 210 ? -5.866 -2.565 16.362 1.00 96.19 210 LEU A CA 1
ATOM 1716 C C . LEU A 1 210 ? -4.586 -2.761 17.175 1.00 96.19 210 LEU A C 1
ATOM 1718 O O . LEU A 1 210 ? -4.603 -3.059 18.367 1.00 96.19 210 LEU A O 1
ATOM 1722 N N . LYS A 1 211 ? -3.444 -2.559 16.509 1.00 94.75 211 LYS A N 1
ATOM 1723 C CA . LYS A 1 211 ? -2.142 -2.459 17.175 1.00 94.75 211 LYS A CA 1
ATOM 1724 C C . LYS A 1 211 ? -2.028 -1.114 17.883 1.00 94.75 211 LYS A C 1
ATOM 1726 O O . LYS A 1 211 ? -2.278 -0.079 17.268 1.00 94.75 211 LYS A O 1
ATOM 1731 N N . TRP A 1 212 ? -1.542 -1.145 19.116 1.00 94.38 212 TRP A N 1
ATOM 1732 C CA . TRP A 1 212 ? -1.252 0.040 19.914 1.00 94.38 212 TRP A CA 1
ATOM 1733 C C . TRP A 1 212 ? 0.100 0.632 19.498 1.00 94.38 212 TRP A C 1
ATOM 1735 O O . TRP A 1 212 ? 1.148 0.058 19.783 1.00 94.38 212 TRP A O 1
ATOM 1745 N N . GLN A 1 213 ? 0.057 1.744 18.762 1.00 92.94 213 GLN A N 1
ATOM 1746 C CA . GLN A 1 213 ? 1.216 2.472 18.230 1.00 92.94 213 GLN A CA 1
ATOM 1747 C C . GLN A 1 213 ? 1.080 3.960 18.572 1.00 92.94 213 GLN A C 1
ATOM 1749 O O . GLN A 1 213 ? -0.016 4.515 18.450 1.00 92.94 213 GLN A O 1
ATOM 1754 N N . GLU A 1 214 ? 2.175 4.593 18.995 1.00 93.12 214 GLU A N 1
ATOM 1755 C CA . GLU A 1 214 ? 2.190 5.956 19.548 1.00 93.12 214 GLU A CA 1
ATOM 1756 C C . GLU A 1 214 ? 1.593 6.987 18.576 1.00 93.12 214 GLU A C 1
ATOM 1758 O O . GLU A 1 214 ? 0.800 7.845 18.969 1.00 93.12 214 GLU A O 1
ATOM 1763 N N . GLU A 1 215 ? 1.886 6.864 17.281 1.00 92.50 215 GLU A N 1
ATOM 1764 C CA . GLU A 1 215 ? 1.504 7.831 16.248 1.00 92.50 215 GLU A CA 1
ATOM 1765 C C . GLU A 1 215 ? -0.011 7.912 16.020 1.00 92.50 215 GLU A C 1
ATOM 1767 O O . GLU A 1 215 ? -0.509 8.915 15.499 1.00 92.50 215 GLU A O 1
ATOM 1772 N N . ILE A 1 216 ? -0.748 6.856 16.379 1.00 95.44 216 ILE A N 1
ATOM 1773 C CA . ILE A 1 216 ? -2.204 6.770 16.197 1.00 95.44 216 ILE A 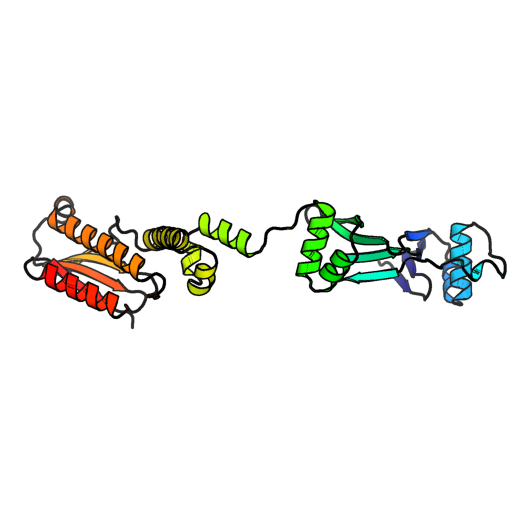CA 1
ATOM 1774 C C . ILE A 1 216 ? -2.974 6.609 17.504 1.00 95.44 216 ILE A C 1
ATOM 1776 O O . ILE A 1 216 ? -4.205 6.677 17.486 1.00 95.44 216 ILE A O 1
ATOM 1780 N N . GLU A 1 217 ? -2.281 6.425 18.628 1.00 96.44 217 GLU A N 1
ATOM 1781 C CA . GLU A 1 217 ? -2.875 6.067 19.915 1.00 96.44 217 GLU A CA 1
ATOM 1782 C C . GLU A 1 217 ? -3.971 7.046 20.344 1.00 96.44 217 GLU A C 1
ATOM 1784 O O . GLU A 1 217 ? -5.049 6.631 20.761 1.00 96.44 217 GLU A O 1
ATOM 1789 N N . ALA A 1 218 ? -3.748 8.351 20.171 1.00 96.81 218 ALA A N 1
ATOM 1790 C CA . ALA A 1 218 ? -4.741 9.361 20.527 1.00 96.81 218 ALA A CA 1
ATOM 1791 C C . ALA A 1 218 ? -6.064 9.194 19.751 1.00 96.81 218 ALA A C 1
ATOM 1793 O O . ALA A 1 218 ? -7.139 9.360 20.323 1.00 96.81 218 ALA A O 1
ATOM 1794 N N . VAL A 1 219 ? -5.992 8.850 18.459 1.00 98.00 219 VAL A N 1
ATOM 1795 C CA . VAL A 1 219 ? -7.179 8.606 17.620 1.00 98.00 219 VAL A CA 1
ATOM 1796 C C . VAL A 1 219 ? -7.826 7.266 17.964 1.00 98.00 219 VAL A C 1
ATOM 1798 O O . VAL A 1 219 ? -9.051 7.157 17.975 1.00 98.00 219 VAL A O 1
ATOM 1801 N N . HIS A 1 220 ? -7.013 6.249 18.252 1.00 98.06 220 HIS A N 1
ATOM 1802 C CA . HIS A 1 220 ? -7.496 4.945 18.698 1.00 98.06 220 HIS A CA 1
ATOM 1803 C C . HIS A 1 220 ? -8.291 5.079 20.001 1.00 98.06 220 HIS A C 1
ATOM 1805 O O . HIS A 1 220 ? -9.447 4.666 20.040 1.00 98.06 220 HIS A O 1
ATOM 1811 N N . LEU A 1 221 ? -7.736 5.742 21.018 1.00 98.50 221 LEU A N 1
ATOM 1812 C CA . LEU A 1 221 ? -8.411 5.998 22.293 1.00 98.50 221 LEU A CA 1
ATOM 1813 C C . LEU A 1 221 ? -9.708 6.798 22.123 1.00 98.50 221 LEU A C 1
ATOM 1815 O O . LEU A 1 221 ? -10.720 6.445 22.723 1.00 98.50 221 LEU A O 1
ATOM 1819 N N . GLU A 1 222 ? -9.699 7.840 21.286 1.00 98.38 222 GLU A N 1
ATOM 1820 C CA . GLU A 1 222 ? -10.886 8.654 20.986 1.00 98.38 222 GLU A CA 1
ATOM 1821 C C . GLU A 1 222 ? -12.038 7.790 20.442 1.00 98.38 222 GLU A C 1
ATOM 1823 O O . GLU A 1 222 ? -13.157 7.838 20.960 1.00 98.38 222 GLU A O 1
ATOM 1828 N N . LEU A 1 223 ? -11.758 6.945 19.446 1.00 98.56 223 LEU A N 1
ATOM 1829 C CA . LEU A 1 223 ? -12.778 6.111 18.805 1.00 98.56 223 LEU A CA 1
ATOM 1830 C C . LEU A 1 223 ? -13.159 4.882 19.643 1.00 98.56 223 LEU A C 1
ATOM 1832 O O . LEU A 1 223 ? -14.313 4.451 19.607 1.00 98.56 223 LEU A O 1
ATOM 1836 N N . LEU A 1 224 ? -12.239 4.337 20.442 1.00 98.50 224 LEU A N 1
ATOM 1837 C CA . LEU A 1 224 ? -12.559 3.285 21.407 1.00 98.50 224 LEU A CA 1
ATOM 1838 C C . LEU A 1 224 ? -13.471 3.817 22.522 1.00 98.50 224 LEU A C 1
ATOM 1840 O O . LEU A 1 224 ? -14.416 3.134 22.921 1.00 98.50 224 LEU A O 1
ATOM 1844 N N . GLN A 1 225 ? -13.244 5.050 22.986 1.00 98.50 225 GLN A N 1
ATOM 1845 C CA . GLN A 1 225 ? -14.134 5.729 23.926 1.00 98.50 225 GLN A CA 1
ATOM 1846 C C . GLN A 1 225 ? -15.525 5.949 23.327 1.00 98.50 225 GLN A C 1
ATOM 1848 O O . GLN A 1 225 ? -16.521 5.679 23.997 1.00 98.50 225 GLN A O 1
ATOM 1853 N N . GLU A 1 226 ? -15.616 6.402 22.074 1.00 98.56 226 GLU A N 1
ATOM 1854 C CA . GLU A 1 226 ? -16.897 6.534 21.370 1.00 98.56 226 GLU A CA 1
ATOM 1855 C C . GLU A 1 226 ? -17.638 5.191 21.300 1.00 98.56 226 GLU A C 1
ATOM 1857 O O . GLU A 1 226 ? -18.814 5.117 21.663 1.00 98.56 226 GLU A O 1
ATOM 1862 N N . LYS A 1 227 ? -16.930 4.111 20.937 1.00 98.50 227 LYS A N 1
ATOM 1863 C CA . LYS A 1 227 ? -17.504 2.762 20.896 1.00 98.50 227 LYS A CA 1
ATOM 1864 C C . LYS A 1 227 ? -18.001 2.307 22.263 1.00 98.50 227 LYS A C 1
ATOM 1866 O O . LYS A 1 227 ? -19.127 1.838 22.385 1.00 98.50 227 LYS A O 1
ATOM 1871 N N . MET A 1 228 ? -17.199 2.483 23.310 1.00 98.12 228 MET A N 1
ATOM 1872 C CA . MET A 1 228 ? -17.593 2.123 24.672 1.00 98.12 228 MET A CA 1
ATOM 1873 C C . MET A 1 228 ? -18.847 2.889 25.116 1.00 98.12 228 MET A C 1
ATOM 1875 O O . MET A 1 228 ? -19.780 2.298 25.659 1.00 98.12 228 MET A O 1
ATOM 1879 N N . ASN A 1 229 ? -18.912 4.189 24.821 1.00 98.31 229 ASN A N 1
ATOM 1880 C CA . ASN A 1 229 ? -20.082 5.011 25.118 1.00 98.31 229 ASN A CA 1
ATOM 1881 C C . ASN A 1 229 ? -21.328 4.538 24.359 1.00 98.31 229 ASN A C 1
ATOM 1883 O O . ASN A 1 229 ? -22.414 4.542 24.932 1.00 98.31 229 ASN A O 1
ATOM 1887 N N . ASN A 1 230 ? -21.189 4.084 23.110 1.00 98.50 230 ASN A N 1
ATOM 1888 C CA . ASN A 1 230 ? -22.294 3.498 22.349 1.00 98.50 230 ASN A CA 1
ATOM 1889 C C . ASN A 1 230 ? -22.847 2.226 23.024 1.00 98.50 230 ASN A C 1
ATOM 1891 O O . ASN A 1 230 ? -24.061 2.050 23.123 1.00 98.50 230 ASN A O 1
ATOM 1895 N N . TYR A 1 231 ? -21.972 1.368 23.559 1.00 98.50 231 TYR A N 1
ATOM 1896 C CA . TYR A 1 231 ? -22.373 0.145 24.267 1.00 98.50 231 TYR A CA 1
ATOM 1897 C C . TYR A 1 231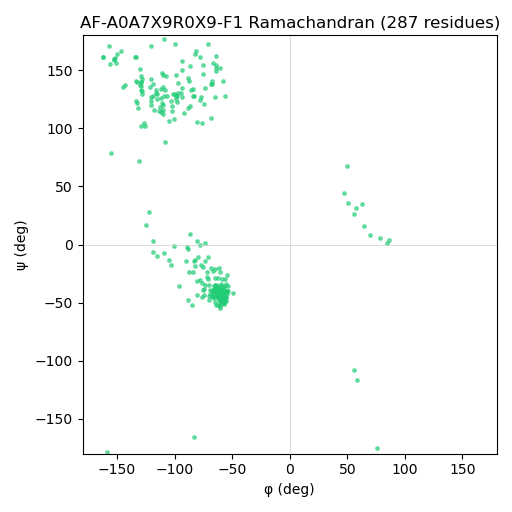 ? -23.095 0.469 25.577 1.00 98.50 231 TYR A C 1
ATOM 1899 O O . TYR A 1 231 ? -24.143 -0.108 25.869 1.00 98.50 231 TYR A O 1
ATOM 1907 N N . ILE A 1 232 ? -22.562 1.422 26.345 1.00 98.12 232 ILE A N 1
ATOM 1908 C CA . ILE A 1 232 ? -23.195 1.913 27.575 1.00 98.12 232 ILE A CA 1
ATOM 1909 C C . ILE A 1 232 ? -24.569 2.503 27.250 1.00 98.12 232 ILE A C 1
ATOM 1911 O O . ILE A 1 232 ? -25.566 2.101 27.845 1.00 98.12 232 ILE A O 1
ATOM 1915 N N . TYR A 1 233 ? -24.650 3.376 26.244 1.00 98.12 233 TYR A N 1
ATOM 1916 C CA . TYR A 1 233 ? -25.905 3.987 25.818 1.00 98.12 233 TYR A CA 1
ATOM 1917 C C . TYR A 1 233 ? -26.943 2.943 25.397 1.00 98.12 233 TYR A C 1
ATOM 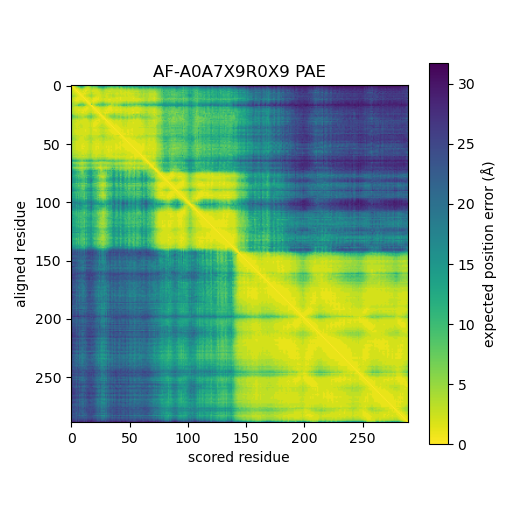1919 O O . TYR A 1 233 ? -28.107 3.042 25.787 1.00 98.12 233 TYR A O 1
ATOM 1927 N N . PHE A 1 234 ? -26.549 1.917 24.639 1.00 98.44 234 PHE A N 1
ATOM 1928 C CA . PHE A 1 234 ? -27.437 0.823 24.243 1.00 98.44 234 PHE A CA 1
ATOM 1929 C C . PHE A 1 234 ? -28.047 0.095 25.455 1.00 98.44 234 PHE A C 1
ATOM 1931 O O . PHE A 1 234 ? -29.244 -0.217 25.458 1.00 98.44 234 PHE A O 1
ATOM 1938 N N . LEU A 1 235 ? -27.245 -0.139 26.499 1.00 97.62 235 LEU A N 1
ATOM 1939 C CA . LEU A 1 235 ? -27.695 -0.759 27.746 1.00 97.62 235 LEU A CA 1
ATOM 1940 C C . LEU A 1 235 ? -28.605 0.173 28.558 1.00 97.62 235 LEU A C 1
ATOM 1942 O O . LEU A 1 235 ? -29.687 -0.242 28.973 1.00 97.62 235 LEU A O 1
ATOM 1946 N N . GLU A 1 236 ? -28.213 1.432 28.748 1.00 96.56 236 GLU A N 1
ATOM 1947 C CA . GLU A 1 236 ? -28.976 2.425 29.518 1.00 96.56 236 GLU A CA 1
ATOM 1948 C C . GLU A 1 236 ? -30.333 2.744 28.881 1.00 96.56 236 GLU A C 1
ATOM 1950 O O . GLU A 1 236 ? -31.350 2.849 29.569 1.00 96.56 236 GLU A O 1
ATOM 1955 N N . SER A 1 237 ? -30.365 2.845 27.551 1.00 97.62 237 SER A N 1
ATOM 1956 C CA . SER A 1 237 ? -31.590 3.067 26.773 1.00 97.62 237 SER A CA 1
ATOM 1957 C C . SER A 1 237 ? -32.444 1.808 26.603 1.00 97.62 237 SER A C 1
ATOM 1959 O O . SER A 1 237 ? -33.518 1.878 26.004 1.00 97.62 237 SER A O 1
ATOM 1961 N N . LYS A 1 238 ? -32.007 0.666 27.156 1.00 97.31 238 LYS A N 1
ATOM 1962 C CA . LYS A 1 238 ? -32.746 -0.604 27.166 1.00 97.31 238 LYS A CA 1
ATOM 1963 C C . LYS A 1 238 ? -33.117 -1.131 25.775 1.00 97.31 238 LYS A C 1
ATOM 1965 O O . LYS A 1 238 ? -34.115 -1.837 25.620 1.00 97.31 238 LYS A O 1
ATOM 1970 N N . GLN A 1 239 ? -32.297 -0.857 24.761 1.00 98.00 239 GLN A N 1
ATOM 1971 C CA . GLN A 1 239 ? -32.555 -1.287 23.378 1.00 98.00 239 GLN A CA 1
ATOM 1972 C C . GLN A 1 239 ? -32.612 -2.818 23.209 1.00 98.00 239 GLN A C 1
ATOM 1974 O O . GLN A 1 239 ? -33.204 -3.318 22.257 1.00 98.00 239 GLN A O 1
ATOM 1979 N N . TYR A 1 240 ? -32.049 -3.586 24.146 1.00 97.19 240 TYR A N 1
ATOM 1980 C CA . TYR A 1 240 ? -32.087 -5.052 24.135 1.00 97.19 240 TYR A CA 1
ATOM 1981 C C . TYR A 1 240 ? -33.429 -5.658 24.583 1.00 97.19 240 TYR A C 1
ATOM 1983 O O . TYR A 1 240 ? -33.673 -6.839 24.322 1.00 97.19 240 TYR A O 1
ATOM 1991 N N . VAL A 1 241 ? -34.293 -4.901 25.271 1.00 97.69 241 VAL A N 1
ATOM 1992 C CA . VAL A 1 241 ? -35.420 -5.466 26.039 1.00 97.69 241 VAL A CA 1
ATOM 1993 C C . VAL A 1 241 ? -36.439 -6.191 25.168 1.00 97.69 241 VAL A C 1
ATOM 1995 O O . VAL A 1 241 ? -36.921 -7.249 25.567 1.00 97.69 241 VAL A O 1
ATOM 1998 N N . GLU A 1 242 ? -36.740 -5.676 23.975 1.00 97.12 242 GLU A N 1
ATOM 1999 C CA . GLU A 1 242 ? -37.696 -6.312 23.057 1.00 97.12 242 GLU A CA 1
ATOM 2000 C C . GLU A 1 242 ? -37.272 -7.740 22.683 1.00 97.12 242 GLU A C 1
ATOM 2002 O O . GLU A 1 242 ? -38.110 -8.631 22.553 1.00 97.12 242 GLU A O 1
ATOM 2007 N N . ARG A 1 243 ? -35.962 -7.973 22.554 1.00 96.62 243 ARG A N 1
ATOM 2008 C CA . ARG A 1 243 ? -35.407 -9.246 22.091 1.00 96.62 243 ARG A CA 1
ATOM 2009 C C . ARG A 1 243 ? -34.995 -10.184 23.222 1.00 96.62 243 ARG A C 1
ATOM 2011 O O . ARG A 1 243 ? -35.127 -11.395 23.072 1.00 96.62 243 ARG A O 1
ATOM 2018 N N . TYR A 1 244 ? -34.475 -9.644 24.320 1.00 96.31 244 TYR A N 1
ATOM 2019 C CA . TYR A 1 244 ? -33.836 -10.429 25.382 1.00 96.31 244 TYR A CA 1
ATOM 2020 C C . TYR A 1 244 ? -34.584 -10.366 26.725 1.00 96.31 244 TYR A C 1
ATOM 2022 O O . TYR A 1 244 ? -34.284 -11.143 27.629 1.00 96.31 244 TYR A O 1
ATOM 2030 N N . GLY A 1 245 ? -35.579 -9.485 26.866 1.00 95.38 245 GLY A N 1
ATOM 2031 C CA . GLY A 1 245 ? -36.204 -9.174 28.153 1.00 95.38 245 GLY A CA 1
ATOM 2032 C C . GLY A 1 245 ? -35.328 -8.268 29.026 1.00 95.38 245 GLY A C 1
ATOM 2033 O O . GLY A 1 245 ? -34.287 -7.793 28.587 1.00 95.38 245 GLY A O 1
ATOM 2034 N N . ASP A 1 246 ? -35.762 -8.000 30.263 1.00 94.88 246 ASP A N 1
ATOM 2035 C CA . ASP A 1 246 ? -35.089 -7.061 31.189 1.00 94.88 246 ASP A CA 1
ATOM 2036 C C . ASP A 1 246 ? -34.722 -7.691 32.545 1.00 94.88 246 ASP A C 1
ATOM 2038 O O . ASP A 1 246 ? -34.506 -6.997 33.535 1.00 94.88 246 ASP A O 1
ATOM 2042 N N . LYS A 1 247 ? -34.708 -9.026 32.626 1.00 94.00 247 LYS A N 1
ATOM 2043 C CA . LYS A 1 247 ? -34.422 -9.759 33.866 1.00 94.00 247 LYS A CA 1
ATOM 2044 C C . LYS A 1 247 ? -33.052 -10.419 33.772 1.00 94.00 247 LYS A C 1
ATOM 2046 O O . LYS A 1 247 ? -32.965 -11.570 33.367 1.00 94.00 247 LYS A O 1
ATOM 2051 N N . PHE A 1 248 ? -32.020 -9.680 34.159 1.00 95.50 248 PHE A N 1
ATOM 2052 C CA . PHE A 1 248 ? -30.641 -10.163 34.227 1.00 95.50 248 PHE A CA 1
ATOM 2053 C C . PHE A 1 248 ? -30.041 -9.839 35.588 1.00 95.50 248 PHE A C 1
ATOM 2055 O O . PHE A 1 248 ? -30.321 -8.772 36.136 1.00 95.50 248 PHE A O 1
ATOM 2062 N N . ASP A 1 249 ? -29.184 -10.725 36.096 1.00 93.25 249 ASP A N 1
ATOM 2063 C CA . ASP A 1 249 ? -28.455 -10.472 37.346 1.00 93.25 249 ASP A CA 1
ATOM 2064 C C . ASP A 1 249 ? -27.380 -9.391 37.149 1.00 93.25 249 ASP A C 1
ATOM 2066 O O . ASP A 1 249 ? -27.058 -8.639 38.070 1.00 93.25 249 ASP A O 1
ATOM 2070 N N . LYS A 1 250 ? -26.842 -9.294 35.924 1.00 94.12 250 LYS A N 1
ATOM 2071 C CA . LYS A 1 250 ? -25.819 -8.323 35.536 1.00 94.12 250 LYS A CA 1
ATOM 2072 C C . LYS A 1 250 ? -25.824 -8.049 34.035 1.00 94.12 250 LYS A C 1
ATOM 2074 O O . LYS A 1 250 ? -26.205 -8.906 33.235 1.00 94.12 250 LYS A O 1
ATOM 2079 N N . LYS A 1 251 ? -25.328 -6.871 33.659 1.00 97.44 251 LYS A N 1
ATOM 2080 C CA . LYS A 1 251 ? -24.988 -6.514 32.278 1.00 97.44 251 LYS A CA 1
ATOM 2081 C C . LYS A 1 251 ? -23.467 -6.443 32.145 1.00 97.44 251 LYS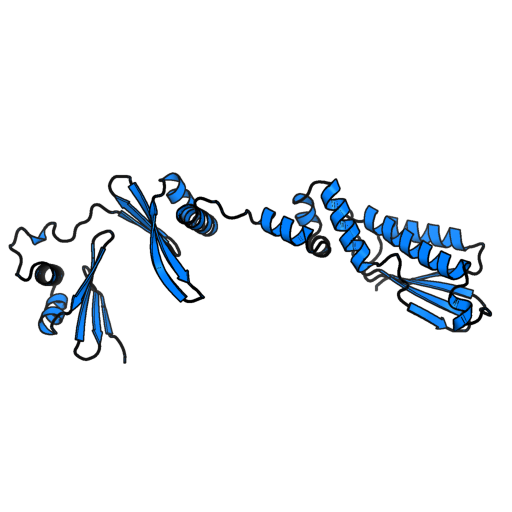 A C 1
ATOM 2083 O O . LYS A 1 251 ? -22.797 -5.791 32.946 1.00 97.44 251 LYS A O 1
ATOM 2088 N N . VAL A 1 252 ? -22.894 -7.130 31.168 1.00 98.19 252 VAL A N 1
ATOM 2089 C CA . VAL A 1 252 ? -21.442 -7.225 30.990 1.00 98.19 252 VAL A CA 1
ATOM 2090 C C . VAL A 1 252 ? -21.072 -6.676 29.624 1.00 98.19 252 VAL A C 1
ATOM 2092 O O . VAL A 1 252 ? -21.558 -7.151 28.605 1.00 98.19 252 VAL A O 1
ATOM 2095 N N . ILE A 1 253 ? -20.183 -5.690 29.602 1.00 98.44 253 ILE A N 1
ATOM 2096 C CA . ILE A 1 253 ? -19.441 -5.331 28.399 1.00 98.44 253 ILE A CA 1
ATOM 2097 C C . ILE A 1 253 ? -18.150 -6.143 28.453 1.00 98.44 253 ILE A C 1
ATOM 2099 O O . ILE A 1 253 ? -17.333 -5.969 29.357 1.00 98.44 253 ILE A O 1
ATOM 2103 N N . HIS A 1 254 ? -18.003 -7.084 27.532 1.00 98.25 254 HIS A N 1
ATOM 2104 C CA . HIS A 1 254 ? -16.831 -7.927 27.398 1.00 98.25 254 HIS A CA 1
ATOM 2105 C C . HIS A 1 254 ? -15.956 -7.381 26.273 1.00 98.25 254 HIS A C 1
ATOM 2107 O O . HIS A 1 254 ? -16.321 -7.485 25.108 1.00 98.25 254 HIS A O 1
ATOM 2113 N N . ILE A 1 255 ? -14.813 -6.794 26.617 1.00 98.38 255 ILE A N 1
ATOM 2114 C CA . ILE A 1 255 ? -13.838 -6.316 25.638 1.00 98.38 255 ILE A CA 1
ATOM 2115 C C . ILE A 1 255 ? -12.695 -7.317 25.482 1.00 98.38 255 ILE A C 1
ATOM 2117 O O . ILE A 1 255 ? -12.103 -7.733 26.477 1.00 98.38 255 ILE A O 1
ATOM 2121 N N . THR A 1 256 ? -12.383 -7.672 24.237 1.00 97.88 256 THR A N 1
ATOM 2122 C CA . THR A 1 256 ? -11.241 -8.514 23.865 1.00 97.88 256 THR A CA 1
ATOM 2123 C C . THR A 1 256 ? -10.306 -7.759 22.930 1.00 97.88 256 THR A C 1
ATOM 2125 O O . THR A 1 256 ? -10.752 -6.996 22.067 1.00 97.88 256 THR A O 1
ATOM 2128 N N . PHE A 1 257 ? -9.005 -7.966 23.109 1.00 97.88 257 PHE A N 1
ATOM 2129 C CA . PHE A 1 257 ? -7.962 -7.293 22.348 1.00 97.88 257 PHE A CA 1
ATOM 2130 C C . PHE A 1 257 ? -7.163 -8.284 21.508 1.00 97.88 257 PHE A C 1
ATOM 2132 O O . PHE A 1 257 ? -6.629 -9.264 22.021 1.00 97.88 257 PHE A O 1
ATOM 2139 N N . GLN A 1 258 ? -6.995 -7.982 20.221 1.00 96.81 258 GLN A N 1
ATOM 2140 C CA . GLN A 1 258 ? -6.071 -8.726 19.362 1.00 96.81 258 GLN A CA 1
ATOM 2141 C C . GLN A 1 258 ? -4.602 -8.429 19.705 1.00 96.81 258 GLN A C 1
ATOM 2143 O O . GLN A 1 258 ? -3.724 -9.263 19.485 1.00 96.81 258 GLN A O 1
ATOM 2148 N N . HIS A 1 259 ? -4.328 -7.233 20.226 1.00 96.06 259 HIS A N 1
ATOM 2149 C CA . HIS A 1 259 ? -2.994 -6.769 20.588 1.00 96.06 259 HIS A CA 1
ATOM 2150 C C . HIS A 1 259 ? -3.016 -6.134 21.974 1.00 96.06 259 HIS A C 1
ATOM 21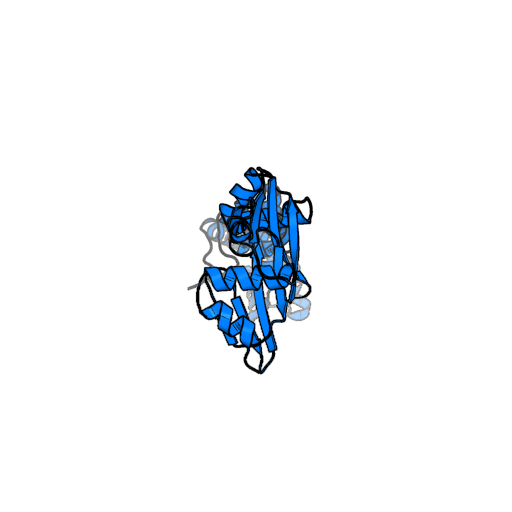52 O O . HIS A 1 259 ? -3.958 -5.416 22.304 1.00 96.06 259 HIS A O 1
ATOM 2158 N N . SER A 1 260 ? -1.971 -6.374 22.769 1.00 96.19 260 SER A N 1
ATOM 2159 C CA . SER A 1 260 ? -1.889 -5.862 24.137 1.00 96.19 260 SER A CA 1
ATOM 2160 C C . SER A 1 260 ? -2.038 -4.337 24.167 1.00 96.19 260 SER A C 1
ATOM 2162 O O . SER A 1 260 ? -1.305 -3.654 23.444 1.00 96.19 260 SER A O 1
ATOM 2164 N N . PRO A 1 261 ? -2.958 -3.797 24.988 1.00 96.94 261 PRO A N 1
ATOM 2165 C CA . PRO A 1 261 ? -3.095 -2.363 25.178 1.00 96.94 261 PRO A CA 1
ATOM 2166 C C . PRO A 1 261 ? -1.835 -1.723 25.747 1.00 96.94 261 PRO A C 1
ATOM 2168 O O . PRO A 1 261 ? -1.089 -2.349 26.501 1.00 96.94 261 PRO A O 1
ATOM 2171 N N . SER A 1 262 ? -1.637 -0.450 25.423 1.00 97.31 262 SER A N 1
ATOM 2172 C CA . SER A 1 262 ? -0.640 0.392 26.081 1.00 97.31 262 SER A CA 1
ATOM 2173 C C . SER A 1 262 ? -1.050 0.745 27.516 1.00 97.31 262 SER A C 1
ATOM 2175 O O . SER A 1 262 ? -2.200 0.546 27.920 1.00 97.31 262 SER A O 1
ATOM 2177 N N . ASP A 1 263 ? -0.149 1.382 28.268 1.00 97.75 263 ASP A N 1
ATOM 2178 C CA . ASP A 1 263 ? -0.460 1.935 29.592 1.00 97.75 263 ASP A CA 1
ATOM 2179 C C . ASP A 1 263 ? -1.615 2.950 29.547 1.00 97.75 263 ASP A C 1
ATOM 2181 O O . ASP A 1 263 ? -2.466 2.963 30.440 1.00 97.75 263 ASP A O 1
ATOM 2185 N N . ASN A 1 264 ? -1.702 3.760 28.484 1.00 97.75 264 ASN A N 1
ATOM 2186 C CA . ASN A 1 264 ? -2.813 4.692 28.279 1.00 97.75 264 ASN A CA 1
ATOM 2187 C C . ASN A 1 264 ? -4.129 3.942 28.024 1.00 97.75 264 ASN A C 1
ATOM 2189 O O . ASN A 1 264 ? -5.165 4.305 28.586 1.00 97.75 264 ASN A O 1
ATOM 2193 N N . GLY A 1 265 ? -4.086 2.865 27.234 1.00 97.19 265 GLY A N 1
ATOM 2194 C CA . GLY A 1 265 ? -5.219 1.965 27.020 1.00 97.19 265 GLY A CA 1
ATOM 2195 C C . GLY A 1 265 ? -5.702 1.313 28.313 1.00 97.19 265 GLY A C 1
ATOM 2196 O O . GLY A 1 265 ? -6.891 1.356 28.630 1.00 97.19 265 GLY A O 1
ATOM 2197 N N . LEU A 1 266 ? -4.786 0.775 29.119 1.00 97.81 266 LEU A N 1
ATOM 2198 C CA . LEU A 1 266 ? -5.107 0.182 30.419 1.00 97.81 266 LEU A CA 1
ATOM 2199 C C . LEU A 1 266 ? -5.681 1.218 31.397 1.00 97.81 266 LEU A C 1
ATOM 2201 O O . LEU A 1 266 ? -6.667 0.942 32.087 1.00 97.81 266 LEU A O 1
ATOM 2205 N N . ALA A 1 267 ? -5.116 2.428 31.432 1.00 98.12 267 ALA A N 1
ATOM 2206 C CA . ALA A 1 267 ? -5.629 3.526 32.247 1.00 98.12 267 ALA A CA 1
ATOM 2207 C C . ALA A 1 267 ? -7.047 3.943 31.822 1.00 98.12 267 ALA A C 1
ATOM 2209 O O . ALA A 1 267 ? -7.903 4.175 32.682 1.00 98.12 267 ALA A O 1
ATOM 2210 N N . PHE A 1 268 ? -7.319 3.976 30.513 1.00 98.12 268 PHE A N 1
ATOM 2211 C CA . PHE A 1 268 ? -8.655 4.203 29.967 1.00 98.12 268 PHE A CA 1
ATOM 2212 C C . PHE A 1 268 ? -9.646 3.126 30.437 1.00 98.12 268 PHE A C 1
ATOM 2214 O O . PHE A 1 268 ? -10.700 3.462 30.980 1.00 98.12 268 PHE A O 1
ATOM 2221 N N . LEU A 1 269 ? -9.299 1.838 30.335 1.00 98.00 269 LEU A N 1
ATOM 2222 C CA . LEU A 1 269 ? -10.166 0.741 30.792 1.00 98.00 269 LEU A CA 1
ATOM 2223 C C . LEU A 1 269 ? -10.446 0.807 32.301 1.00 98.00 269 LEU A C 1
ATOM 2225 O O . LEU A 1 269 ? -11.582 0.602 32.734 1.00 98.00 269 LEU A O 1
ATOM 2229 N N . ALA A 1 270 ? -9.442 1.158 33.107 1.00 97.94 270 ALA A N 1
ATOM 2230 C CA . ALA A 1 270 ? -9.611 1.360 34.544 1.00 97.94 270 ALA A CA 1
ATOM 2231 C C . ALA A 1 270 ? -10.545 2.544 34.861 1.00 97.94 270 ALA A C 1
ATOM 2233 O O . ALA A 1 270 ? -11.307 2.498 35.833 1.00 97.94 270 ALA A O 1
ATOM 2234 N N . ALA A 1 271 ? -10.513 3.608 34.052 1.00 97.94 271 ALA A N 1
ATOM 2235 C CA . ALA A 1 271 ? -11.445 4.724 34.173 1.00 97.94 271 ALA A CA 1
ATOM 2236 C C . ALA A 1 271 ? -12.881 4.297 33.828 1.00 97.94 271 ALA A C 1
ATOM 2238 O O . ALA A 1 271 ? -13.794 4.592 34.599 1.00 97.94 271 ALA A O 1
ATOM 2239 N N . VAL A 1 272 ? -13.075 3.530 32.748 1.00 97.62 272 VAL A N 1
ATOM 2240 C CA . VAL A 1 272 ? -14.387 2.964 32.384 1.00 97.62 272 VAL A CA 1
ATOM 2241 C C . VAL A 1 272 ? -14.927 2.084 33.513 1.00 97.62 272 VAL A C 1
ATOM 2243 O O . VAL A 1 272 ? -16.065 2.264 33.937 1.00 97.62 272 VAL A O 1
ATOM 2246 N N . GLN A 1 273 ? -14.109 1.191 34.079 1.00 97.50 273 GLN A N 1
ATOM 2247 C CA . GLN A 1 273 ? -14.522 0.359 35.215 1.00 97.50 273 GLN A CA 1
ATOM 2248 C C . GLN A 1 273 ? -15.039 1.193 36.390 1.00 97.50 273 GLN A C 1
ATOM 2250 O O . GLN A 1 273 ? -16.089 0.868 36.939 1.00 97.50 273 GLN A O 1
ATOM 2255 N N . LYS A 1 274 ? -14.347 2.282 36.753 1.00 96.94 274 LYS A N 1
ATOM 2256 C CA . LYS A 1 274 ? -14.784 3.199 37.820 1.00 96.94 274 LYS A CA 1
ATOM 2257 C C . LYS A 1 274 ? -16.117 3.875 37.502 1.00 96.94 274 LYS A C 1
ATOM 2259 O O . LYS A 1 274 ? -16.944 3.996 38.398 1.00 96.94 274 LYS A O 1
ATOM 2264 N N . VAL A 1 275 ? -16.332 4.286 36.250 1.00 96.06 275 VAL A N 1
ATOM 2265 C CA . VAL A 1 275 ? -17.601 4.888 35.804 1.00 96.06 275 VAL A CA 1
ATOM 2266 C C . VAL A 1 275 ? -18.762 3.897 35.920 1.00 96.06 275 VAL A C 1
ATOM 2268 O O . VAL A 1 275 ? -19.861 4.299 36.289 1.00 96.06 275 VAL A O 1
ATOM 2271 N N . LEU A 1 276 ? -18.520 2.605 35.675 1.00 96.38 276 LEU A N 1
ATOM 2272 C CA . LEU A 1 276 ? -19.553 1.566 35.744 1.00 96.38 276 LEU A CA 1
ATOM 2273 C C . LEU A 1 276 ? -19.834 1.048 37.166 1.00 96.38 276 LEU A C 1
ATOM 2275 O O . LEU A 1 276 ? -20.903 0.485 37.389 1.00 96.38 276 LEU A O 1
ATOM 2279 N N . GLN A 1 277 ? -18.940 1.259 38.143 1.00 94.19 277 GLN A N 1
ATOM 2280 C CA . GLN A 1 277 ? -19.097 0.763 39.525 1.00 94.19 277 GLN A CA 1
ATOM 2281 C C . GLN A 1 277 ? -20.454 1.045 40.204 1.00 94.19 277 GLN A C 1
ATOM 2283 O O . GLN A 1 277 ? -20.938 0.147 40.892 1.00 94.19 277 GLN A O 1
ATOM 2288 N N . PRO A 1 278 ? -21.079 2.235 40.077 1.00 95.06 278 PRO A N 1
ATOM 2289 C CA . PRO A 1 278 ? -22.367 2.511 40.718 1.00 95.06 278 PRO A CA 1
ATOM 2290 C C . PRO A 1 278 ? -23.581 1.942 39.959 1.00 95.06 278 PRO A C 1
ATOM 2292 O O . PRO A 1 278 ? -24.714 2.194 40.364 1.00 95.06 278 PRO A O 1
ATOM 2295 N N . THR A 1 279 ? -23.371 1.219 38.857 1.00 93.62 279 THR A N 1
ATOM 2296 C CA . THR A 1 279 ? -24.430 0.693 37.979 1.00 93.62 279 THR A CA 1
ATOM 2297 C C . THR A 1 279 ? -24.559 -0.832 38.099 1.00 93.62 279 THR A C 1
ATOM 2299 O O . THR A 1 279 ? -23.786 -1.481 38.800 1.00 93.62 279 THR A O 1
ATOM 2302 N N . ASP A 1 280 ? -25.525 -1.428 37.397 1.00 91.88 280 ASP A N 1
ATOM 2303 C CA . ASP A 1 280 ? -25.644 -2.885 37.228 1.00 91.88 280 ASP A CA 1
ATOM 2304 C C . ASP A 1 280 ? -24.821 -3.428 36.038 1.00 91.88 280 ASP A C 1
ATOM 2306 O O . ASP A 1 280 ? -24.924 -4.605 35.668 1.00 91.88 280 ASP A O 1
ATOM 2310 N N . MET A 1 281 ? -23.988 -2.567 35.446 1.00 96.50 281 MET A N 1
ATOM 2311 C CA . MET A 1 281 ? -23.066 -2.892 34.368 1.00 96.50 281 MET A CA 1
ATOM 2312 C C . MET A 1 281 ? -21.681 -3.249 34.913 1.00 96.50 281 MET A C 1
ATOM 2314 O O . MET A 1 281 ? -21.275 -2.864 36.009 1.00 96.50 281 MET A O 1
ATOM 2318 N N . SER A 1 282 ? -20.903 -3.982 34.123 1.00 96.56 282 SER A N 1
ATOM 2319 C CA . SER A 1 282 ? -19.488 -4.210 34.409 1.00 96.56 282 SER A CA 1
ATOM 2320 C C . SER A 1 282 ? -18.674 -4.419 33.151 1.00 96.56 282 SER A C 1
ATOM 2322 O O . SER A 1 282 ? -19.204 -4.864 32.138 1.00 96.56 282 SER A O 1
ATOM 2324 N N . LEU A 1 283 ? -17.376 -4.139 33.253 1.00 98.00 283 LEU A N 1
ATOM 2325 C CA . LEU A 1 283 ? -16.415 -4.383 32.190 1.00 98.00 283 LEU A CA 1
ATOM 2326 C C . LEU A 1 283 ? -15.607 -5.648 32.498 1.00 98.00 283 LEU A C 1
ATOM 2328 O O . LEU A 1 283 ? -14.899 -5.702 33.508 1.00 98.00 283 LEU A O 1
ATOM 2332 N N . LYS A 1 284 ? -15.702 -6.640 31.614 1.00 97.44 284 LYS A N 1
ATOM 2333 C CA . LYS A 1 284 ? -14.825 -7.813 31.563 1.00 97.44 284 LYS A CA 1
ATOM 2334 C C . LYS A 1 284 ? -13.773 -7.562 30.485 1.00 97.44 284 LYS A C 1
ATOM 2336 O O . LYS A 1 284 ? -14.137 -7.206 29.370 1.00 97.44 284 LYS A O 1
ATOM 2341 N N . ILE A 1 285 ? -12.495 -7.719 30.822 1.00 97.69 285 ILE A N 1
ATOM 2342 C CA . ILE A 1 285 ? -11.366 -7.448 29.922 1.00 97.69 285 ILE A CA 1
ATOM 2343 C C . ILE A 1 285 ? -10.648 -8.768 29.645 1.00 97.69 285 ILE A C 1
ATOM 2345 O O . ILE A 1 285 ? -10.230 -9.440 30.588 1.00 97.69 285 ILE A O 1
ATOM 2349 N N . GLU A 1 286 ? -10.494 -9.109 28.372 1.00 96.62 286 GLU A N 1
ATOM 2350 C CA . GLU A 1 286 ? -9.703 -10.237 27.886 1.00 96.62 286 GLU A CA 1
ATOM 2351 C C . GLU A 1 286 ? -8.501 -9.693 27.103 1.00 96.62 286 GLU A C 1
ATOM 2353 O O . GLU A 1 286 ? -8.651 -9.012 26.087 1.00 96.62 286 GLU A O 1
ATOM 2358 N N . LEU A 1 287 ? -7.303 -9.937 27.633 1.00 94.50 287 LEU A N 1
ATOM 2359 C CA . LEU A 1 287 ? -6.039 -9.563 27.001 1.00 94.50 287 LEU A CA 1
ATOM 2360 C C . LEU A 1 287 ? -5.516 -10.748 26.174 1.00 94.50 287 LEU A C 1
ATOM 2362 O O . LEU A 1 287 ? -5.790 -11.889 26.551 1.00 94.50 287 LEU A O 1
ATOM 2366 N N . PRO A 1 288 ? -4.769 -10.502 25.084 1.00 92.06 288 PRO A N 1
ATOM 2367 C CA . PRO A 1 288 ? -4.138 -11.580 24.333 1.00 92.06 288 PRO A CA 1
ATOM 2368 C C . PRO A 1 288 ? -3.088 -12.300 25.194 1.00 92.06 288 PRO A C 1
ATOM 2370 O O . PRO A 1 288 ? -2.513 -11.699 26.106 1.00 92.06 288 PRO A O 1
ATOM 2373 N N . GLU A 1 289 ? -2.864 -13.583 24.894 1.00 78.69 289 GLU A N 1
ATOM 2374 C CA . GLU A 1 289 ? -1.827 -14.420 25.523 1.00 78.69 289 GLU A CA 1
ATOM 2375 C C . GLU A 1 289 ? -0.396 -13.983 25.173 1.00 78.69 289 GLU A C 1
ATOM 2377 O O . GLU A 1 289 ? -0.157 -13.550 24.018 1.00 78.69 289 GLU A O 1
#

Nearest PDB structures (foldseek):
  5mu3-assembly1_B  TM=3.514E-01  e=2.695E-02  Kluyveromyces lactis NRRL Y-1140
  1v4t-assembly1_A  TM=1.724E-01  e=2.003E-02  Homo sapiens
  3zxu-assembly1_B  TM=2.662E-01  e=3.080E-01  Kluyveromyces lactis NRRL Y-1140
  3zxu-assembly2_D  TM=2.364E-01  e=4.954E-01  Kluyveromyces lactis NRRL Y-1140
  3qic-assembly1_A  TM=1.545E-01  e=4.669E-01  Homo sapiens

Solvent-accessible surface area (backbone atoms only — not comparable to full-atom values): 16608 Å² total; per-residue (Å²): 140,73,72,47,78,48,82,54,97,80,38,33,39,42,34,49,92,90,48,34,33,42,35,35,71,49,56,95,42,76,49,76,45,82,48,53,69,71,55,55,57,42,38,73,73,38,77,65,42,34,51,42,49,53,44,23,72,77,67,78,43,79,71,57,89,76,59,62,80,63,68,76,67,56,80,42,48,80,45,83,54,94,80,36,36,37,41,36,44,94,90,44,36,31,43,32,34,62,41,74,54,95,90,38,86,45,62,76,44,74,33,74,46,53,71,69,48,50,53,41,28,72,73,36,77,65,35,30,52,40,41,54,42,22,53,76,69,78,42,73,65,79,54,69,66,56,53,52,50,55,48,33,74,78,38,30,56,61,44,75,78,48,48,72,72,50,49,76,76,41,56,74,68,61,43,52,54,34,48,46,53,23,50,42,72,72,59,35,34,93,57,83,77,44,76,51,76,55,98,60,22,41,38,34,43,40,69,43,79,58,78,74,43,82,95,49,38,72,57,48,52,53,45,51,49,47,25,51,49,45,55,51,48,42,59,76,71,46,70,54,32,90,82,74,49,86,86,52,86,34,38,35,42,36,39,38,32,72,36,68,70,45,72,67,50,50,51,48,53,55,51,50,44,61,71,30,64,91,52,69,44,43,74,45,80,45,75,54,134